Protein AF-A0A4Q4XQ29-F1 (afdb_monomer)

Secondary structure (DSSP, 8-state):
-------PPPSPP----------------------------B-TTSPBP----PPP--THHHHHHHHHHHHHHHHHHHHTT--BTTB----EE-SSSTT-EEEPPTT--GGG--GGG-EEE-TT--EEE-SS---HHHHS-S------------SS---HHHHHHHHHHHTTT-SEEEETTTEEEE--SSHHHHHHHHHHHHHHHHHHHHHHHHHHTTPPP-PPPHHHHHHHHHHHSSHHHHHHHHHHHHHHHHHHHTTTT--

Sequence (263 aa):
MALSATQPPPGTAVFSKVNNGNGAVEAQKKQENPPQVQVMGRAKDGRNLKIRTYPQFASLEEREYRKQHLAAAFRVFADRGYDEGVAGHISVRDRILTDHFWLNPLSMHFSLIKVSGLILVDEDGLAVEGDEPINTAATRLRFYGCHAVYDSFSVVVVDRAEGERIAAALGPANEALILQNHGLLTAGRSVDEAAFWLISLERTRQTQLLADAAAAAGYEEKYISDEEAAYGVQEVGVPGKGWLAFQPYYDEQMAKTRGAFLC

Solvent-accessible surface area (backbone atoms only — not comparable to full-atom values): 16340 Å² total; per-residue (Å²): 137,88,81,86,89,79,79,83,80,79,60,79,68,68,92,75,92,82,83,92,76,92,76,94,75,83,89,79,82,74,84,71,73,75,86,75,89,64,84,74,51,55,45,98,86,71,46,74,50,88,72,86,69,87,82,87,66,67,68,70,58,44,39,54,50,52,40,42,48,45,19,42,48,34,36,53,35,38,77,69,65,72,65,51,86,69,53,85,78,62,74,45,72,36,66,84,53,70,68,22,34,37,31,61,40,48,74,59,53,42,72,70,43,20,39,76,59,40,28,33,21,43,78,86,43,47,72,78,38,66,92,66,62,58,49,65,61,60,38,63,46,62,85,88,89,91,89,91,89,86,94,85,88,70,99,66,75,81,51,64,70,57,26,50,54,51,38,60,70,35,47,98,82,48,51,58,45,79,43,86,100,75,48,79,48,52,50,57,99,44,60,43,19,15,50,33,50,43,57,52,48,52,52,48,50,56,49,46,55,54,46,54,54,41,39,76,73,70,47,87,85,47,69,59,51,73,68,60,49,56,52,46,40,71,77,58,64,40,69,72,43,25,35,50,68,25,47,64,55,48,53,48,49,36,65,76,53,71,44,64,33,66,84

Foldseek 3Di:
DDDDDDDDDFDFFDDDDDDDDDDDDDDDPPVPPPPDPDPPQADPVGDGNDADWDDDDDQVVVQLVQLLVLLLLLLLCLVVVVDDFQDDKAWDQGRPQRQKIWIAATRDRSNQAASQRIFIAGLQQDTPDHDGHHDLLVNQDADDDDDDDDDDDDPDPNDNVVNVVRCVVCDPPHQKDQDVPPGIFGHAPGSQLRSLCRVVVVVSVVSVVVVVVVVVVVDDTDGDDPVNVVVVCVRQVDRRNSNSVSVVSSVVCCVVVVSSRHD

Radius of gyration: 22.1 Å; Cα contacts (8 Å, |Δi|>4): 309; chains: 1; bounding box: 51×63×59 Å

Mean predicted aligned error: 12.11 Å

Nearest PDB structures (foldseek):
  4xxf-assembly1_A  TM=8.183E-01  e=9.479E-16  Glaciozyma antarctica
  3ocr-assembly1_A  TM=7.533E-01  e=1.036E-08  Pseudomonas savastanoi pv. phaseolicola 1448A
  3ocr-assembly2_B  TM=7.728E-01  e=1.690E-07  Pseudomonas savastanoi pv. phaseolicola 1448A
  8il8-assembly1_C  TM=7.624E-01  e=1.909E-07  Alcaligenes faecalis subsp. faecalis NBRC 13111
  8iqa-assembly1_A  TM=7.553E-01  e=1.179E-06  Alcaligenes faecalis subsp. faecalis NBRC 13111

pLDDT: mean 73.44, std 23.11, range [21.97, 97.69]

Structure (mmCIF, N/CA/C/O backbone):
data_AF-A0A4Q4XQ29-F1
#
_entry.id   AF-A0A4Q4XQ29-F1
#
loop_
_atom_site.group_PDB
_atom_site.id
_atom_site.type_symbol
_atom_site.label_atom_id
_atom_site.label_alt_id
_atom_site.label_comp_id
_atom_site.label_asym_id
_atom_site.label_entity_id
_atom_site.label_seq_id
_atom_site.pdbx_PDB_ins_code
_atom_site.Cartn_x
_atom_site.Cartn_y
_atom_site.Cartn_z
_atom_site.occupancy
_atom_site.B_iso_or_equiv
_atom_site.auth_seq_id
_atom_site.auth_comp_id
_atom_site.auth_asym_id
_atom_site.auth_atom_id
_atom_site.pdbx_PDB_model_num
ATOM 1 N N . MET A 1 1 ? 12.633 -24.569 -14.151 1.00 24.77 1 MET A N 1
ATOM 2 C CA . MET A 1 1 ? 13.878 -24.385 -14.926 1.00 24.77 1 MET A CA 1
ATOM 3 C C . MET A 1 1 ? 14.825 -23.557 -14.068 1.00 24.77 1 MET A C 1
ATOM 5 O O . MET A 1 1 ? 14.391 -22.549 -13.532 1.00 24.77 1 MET A O 1
ATOM 9 N N . ALA A 1 2 ? 16.032 -24.076 -13.849 1.00 21.97 2 ALA A N 1
ATOM 10 C CA . ALA A 1 2 ? 17.170 -23.503 -13.107 1.00 21.97 2 ALA A CA 1
ATOM 11 C C . ALA A 1 2 ? 17.703 -22.202 -13.779 1.00 21.97 2 ALA A C 1
ATOM 13 O O . ALA A 1 2 ? 17.349 -21.991 -14.932 1.00 21.97 2 ALA A O 1
ATOM 14 N N . LEU A 1 3 ? 18.553 -21.305 -13.247 1.00 23.28 3 LEU A N 1
ATOM 15 C CA . LEU A 1 3 ? 19.439 -21.177 -12.069 1.00 23.28 3 LEU A CA 1
ATOM 16 C C . LEU A 1 3 ? 20.012 -19.722 -12.061 1.00 23.28 3 LEU A C 1
ATOM 18 O O . LEU A 1 3 ? 20.052 -19.092 -13.109 1.00 23.28 3 LEU A O 1
ATOM 22 N N . SER A 1 4 ? 20.567 -19.307 -10.912 1.00 24.36 4 SER A N 1
ATOM 23 C CA . SER A 1 4 ? 21.754 -18.443 -10.668 1.00 24.36 4 SER A CA 1
ATOM 24 C C . SER A 1 4 ? 21.879 -16.965 -11.127 1.00 24.36 4 SER A C 1
ATOM 26 O O . SER A 1 4 ? 21.701 -16.615 -12.284 1.00 24.36 4 SER A O 1
ATOM 28 N N . ALA A 1 5 ? 22.331 -16.165 -10.145 1.00 33.75 5 ALA A N 1
ATOM 29 C CA . ALA A 1 5 ? 22.857 -14.791 -10.063 1.00 33.75 5 ALA A CA 1
ATOM 30 C C . ALA A 1 5 ? 23.033 -13.906 -11.318 1.00 33.75 5 ALA A C 1
ATOM 32 O O . ALA A 1 5 ? 23.865 -14.195 -12.174 1.00 33.75 5 ALA A O 1
ATOM 33 N N . THR A 1 6 ? 22.452 -12.698 -11.252 1.00 24.48 6 THR A N 1
ATOM 34 C CA . THR A 1 6 ? 22.992 -11.454 -11.839 1.00 24.48 6 THR A CA 1
ATOM 35 C C . THR A 1 6 ? 22.611 -10.240 -10.972 1.00 24.48 6 THR A C 1
ATOM 37 O O . THR A 1 6 ? 21.620 -10.285 -10.248 1.00 24.48 6 THR A O 1
ATOM 40 N N . GLN A 1 7 ? 23.448 -9.197 -11.014 1.00 22.95 7 GLN A N 1
ATOM 41 C CA . GLN A 1 7 ? 23.395 -7.930 -10.260 1.00 22.95 7 GLN A CA 1
ATOM 42 C C . GLN A 1 7 ? 22.005 -7.254 -10.184 1.00 22.95 7 GLN A C 1
ATOM 44 O O . GLN A 1 7 ? 21.180 -7.471 -11.072 1.00 22.95 7 GLN A O 1
ATOM 49 N N . PRO A 1 8 ? 21.748 -6.402 -9.164 1.00 25.41 8 PRO A N 1
ATOM 50 C CA . PRO A 1 8 ? 20.521 -5.604 -9.112 1.00 25.41 8 PRO A CA 1
ATOM 51 C C . PRO A 1 8 ? 20.421 -4.697 -10.354 1.00 25.41 8 PRO A C 1
ATOM 53 O O . PRO A 1 8 ? 21.446 -4.153 -10.774 1.00 25.41 8 PRO A O 1
ATOM 56 N N . PRO A 1 9 ? 19.229 -4.520 -10.954 1.00 30.33 9 PRO A N 1
ATOM 57 C CA . PRO A 1 9 ? 19.076 -3.632 -12.100 1.00 30.33 9 PRO A CA 1
ATOM 58 C C . PRO A 1 9 ? 19.332 -2.172 -11.678 1.00 30.33 9 PRO A C 1
ATOM 60 O O . PRO A 1 9 ? 18.957 -1.799 -10.558 1.00 30.33 9 PRO A O 1
ATOM 63 N N . PRO A 1 10 ? 19.954 -1.335 -12.532 1.00 32.41 10 PRO A N 1
ATOM 64 C CA . PRO A 1 10 ? 20.111 0.085 -12.250 1.00 32.41 10 PRO A CA 1
ATOM 65 C C . PRO A 1 10 ? 18.757 0.810 -12.322 1.00 32.41 10 PRO A C 1
ATOM 67 O O . PRO A 1 10 ? 17.792 0.303 -12.892 1.00 32.41 10 PRO A O 1
ATOM 70 N N . GLY A 1 11 ? 18.688 1.980 -11.682 1.00 38.62 11 GLY A N 1
ATOM 71 C CA . GLY A 1 11 ? 17.460 2.727 -11.399 1.00 38.62 11 GLY A CA 1
ATOM 72 C C . GLY A 1 11 ? 16.569 3.079 -12.600 1.00 38.62 11 GLY A C 1
ATOM 73 O O . GLY A 1 11 ? 16.965 3.025 -13.760 1.00 38.62 11 GLY A O 1
ATOM 74 N N . THR A 1 12 ? 15.340 3.475 -12.265 1.00 35.56 12 THR A N 1
ATOM 75 C CA . THR A 1 12 ? 14.200 3.739 -13.155 1.00 35.56 12 THR A CA 1
ATOM 76 C C . THR A 1 12 ? 14.545 4.596 -14.383 1.00 35.56 12 THR A C 1
ATOM 78 O O . THR A 1 12 ? 14.961 5.746 -14.245 1.00 35.56 12 THR A O 1
ATOM 81 N N . ALA A 1 13 ? 14.308 4.063 -15.585 1.00 32.97 13 ALA A N 1
ATOM 82 C CA . ALA A 1 13 ? 14.531 4.756 -16.855 1.00 32.97 13 ALA A CA 1
ATOM 83 C C . ALA A 1 13 ? 13.374 5.707 -17.240 1.00 32.97 13 ALA A C 1
ATOM 85 O O . ALA A 1 13 ? 12.201 5.425 -16.987 1.00 32.97 13 ALA A O 1
ATOM 86 N N . VAL A 1 14 ? 13.694 6.821 -17.917 1.00 34.28 14 VAL A N 1
ATOM 87 C CA . VAL A 1 14 ? 12.721 7.734 -18.556 1.00 34.28 14 VAL A CA 1
ATOM 88 C C . VAL A 1 14 ? 13.134 7.987 -20.011 1.00 34.28 14 VAL A C 1
ATOM 90 O O . VAL A 1 14 ? 14.248 8.435 -20.284 1.00 34.28 14 VAL A O 1
ATOM 93 N N . PHE A 1 15 ? 12.231 7.735 -20.967 1.00 30.48 15 PHE A N 1
ATOM 94 C CA . PHE A 1 15 ? 12.514 7.886 -22.400 1.00 30.48 15 PHE A CA 1
ATOM 95 C C . PHE A 1 15 ? 12.376 9.328 -22.893 1.00 30.48 15 PHE A C 1
ATOM 97 O O . PHE A 1 15 ? 11.381 10.005 -22.641 1.00 30.48 15 PHE A O 1
ATOM 104 N N . SER A 1 16 ? 13.332 9.763 -23.713 1.00 29.36 16 SER A N 1
ATOM 105 C CA . SER A 1 16 ? 13.198 10.946 -24.569 1.00 29.36 16 SER A CA 1
ATOM 106 C C . SER A 1 16 ? 13.596 10.600 -26.003 1.00 29.36 16 SER A C 1
ATOM 108 O O . SER A 1 16 ? 14.645 10.000 -26.237 1.00 29.36 16 SER A O 1
ATOM 110 N N . LYS A 1 17 ? 12.766 10.995 -26.978 1.00 27.78 17 LYS A N 1
ATOM 111 C CA . LYS A 1 17 ? 13.117 10.938 -28.406 1.00 27.78 17 LYS A CA 1
ATOM 112 C C . LYS A 1 17 ? 14.185 11.991 -28.700 1.00 27.78 17 LYS A C 1
ATOM 114 O O . LYS A 1 17 ? 13.941 13.172 -28.471 1.00 27.78 17 LYS A O 1
ATOM 119 N N . VAL A 1 18 ? 15.320 11.586 -29.268 1.00 34.28 18 VAL A N 1
ATOM 120 C CA . VAL A 1 18 ? 16.280 12.516 -29.880 1.00 34.28 18 VAL A CA 1
ATOM 121 C C . VAL A 1 18 ? 16.203 12.357 -31.395 1.00 34.28 18 VAL A C 1
ATOM 123 O O . VAL A 1 18 ? 16.281 11.248 -31.916 1.00 34.28 18 VAL A O 1
ATOM 126 N N . ASN A 1 19 ? 15.995 13.475 -32.089 1.00 32.59 19 ASN A N 1
ATOM 127 C CA . ASN A 1 19 ? 15.994 13.563 -33.546 1.00 32.59 19 ASN A CA 1
ATOM 128 C C . ASN A 1 19 ? 17.424 13.879 -34.018 1.00 32.59 19 ASN A C 1
ATOM 130 O O . ASN A 1 19 ? 18.047 14.800 -33.491 1.00 32.59 19 ASN A O 1
ATOM 134 N N . ASN A 1 20 ? 17.935 13.138 -35.005 1.00 35.06 20 ASN A N 1
ATOM 135 C CA . ASN A 1 20 ? 19.278 13.334 -35.557 1.00 35.06 20 ASN A CA 1
ATOM 136 C C . ASN A 1 20 ? 19.354 14.587 -36.446 1.00 35.06 20 ASN A C 1
ATOM 138 O O . ASN A 1 20 ? 18.647 14.686 -37.448 1.00 35.06 20 ASN A O 1
ATOM 142 N N . GLY A 1 21 ? 20.278 15.494 -36.124 1.00 30.55 21 GLY A N 1
ATOM 143 C CA . GLY A 1 21 ? 20.690 16.610 -36.975 1.00 30.55 21 GLY A CA 1
ATOM 144 C C . GLY A 1 21 ? 22.088 17.096 -36.591 1.00 30.55 21 GLY A C 1
ATOM 145 O O . GLY A 1 21 ? 22.287 17.602 -35.492 1.00 30.55 21 GLY A O 1
ATOM 146 N N . ASN A 1 22 ? 23.055 16.903 -37.491 1.00 36.12 22 ASN A N 1
ATOM 147 C CA . ASN A 1 22 ? 24.461 17.285 -37.336 1.00 36.12 22 ASN A CA 1
ATOM 148 C C . ASN A 1 22 ? 24.653 18.803 -37.189 1.00 36.12 22 ASN A C 1
ATOM 150 O O . ASN A 1 22 ? 24.158 19.575 -38.008 1.00 36.12 22 ASN A O 1
ATOM 154 N N . GLY A 1 23 ? 25.490 19.206 -36.232 1.00 28.81 23 GLY A N 1
ATOM 155 C CA . GLY A 1 23 ? 26.047 20.554 -36.135 1.00 28.81 23 GLY A CA 1
ATOM 156 C C . GLY A 1 23 ? 26.947 20.686 -34.910 1.00 28.81 23 GLY A C 1
ATOM 157 O O . GLY A 1 23 ? 26.458 20.786 -33.791 1.00 28.81 23 GLY A O 1
ATOM 158 N N . ALA A 1 24 ? 28.263 20.653 -35.116 1.00 32.56 24 ALA A N 1
ATOM 159 C CA . ALA A 1 24 ? 29.248 20.900 -34.071 1.00 32.56 24 ALA A CA 1
ATOM 160 C C . ALA A 1 24 ? 29.273 22.391 -33.701 1.00 32.56 24 ALA A C 1
ATOM 162 O O . ALA A 1 24 ? 29.564 23.219 -34.560 1.00 32.56 24 ALA A O 1
ATOM 163 N N . VAL A 1 25 ? 29.022 22.713 -32.428 1.00 31.12 25 VAL A N 1
ATOM 164 C CA . VAL A 1 25 ? 29.527 23.922 -31.757 1.00 31.12 25 VAL A CA 1
ATOM 165 C C . VAL A 1 25 ? 29.861 23.553 -30.310 1.00 31.12 25 VAL A C 1
ATOM 167 O O . VAL A 1 25 ? 29.093 22.873 -29.630 1.00 31.12 25 VAL A O 1
ATOM 170 N N . GLU A 1 26 ? 31.055 23.962 -29.895 1.00 28.02 26 GLU A N 1
ATOM 171 C CA . GLU A 1 26 ? 31.710 23.666 -28.626 1.00 28.02 26 GLU A CA 1
ATOM 172 C C . GLU A 1 26 ? 30.977 24.191 -27.381 1.00 28.02 26 GLU A C 1
ATOM 174 O O . GLU A 1 26 ? 30.127 25.079 -27.412 1.00 28.02 26 GLU A O 1
ATOM 179 N N . ALA A 1 27 ? 31.363 23.578 -26.265 1.00 35.06 27 ALA A N 1
ATOM 180 C CA . ALA A 1 27 ? 30.800 23.650 -24.933 1.00 35.06 27 ALA A CA 1
ATOM 181 C C . ALA A 1 27 ? 30.666 25.057 -24.328 1.00 35.06 27 ALA A C 1
ATOM 183 O O . ALA A 1 27 ? 31.656 25.731 -24.064 1.00 35.06 27 ALA A O 1
ATOM 184 N N . GLN A 1 28 ? 29.444 25.368 -23.887 1.00 29.28 28 GLN A N 1
ATOM 185 C CA . GLN A 1 28 ? 29.186 25.935 -22.560 1.00 29.28 28 GLN A CA 1
ATOM 186 C C . GLN A 1 28 ? 27.902 25.304 -21.998 1.00 29.28 28 GLN A C 1
ATOM 188 O O . GLN A 1 28 ? 26.802 25.820 -22.187 1.00 29.28 28 GLN A O 1
ATOM 193 N N . LYS A 1 29 ? 28.014 24.161 -21.306 1.00 29.22 29 LYS A N 1
ATOM 194 C CA . LYS A 1 29 ? 26.901 23.648 -20.493 1.00 29.22 29 LYS A CA 1
ATOM 195 C C . LYS A 1 29 ? 26.844 24.460 -19.206 1.00 29.22 29 LYS A C 1
ATOM 197 O O . LYS A 1 29 ? 27.489 24.135 -18.215 1.00 29.22 29 LYS A O 1
ATOM 202 N N . LYS A 1 30 ? 26.061 25.534 -19.239 1.00 31.73 30 LYS A N 1
ATOM 203 C CA . LYS A 1 30 ? 25.471 26.106 -18.033 1.00 31.73 30 LYS A CA 1
ATOM 204 C C . LYS A 1 30 ? 24.686 24.967 -17.380 1.00 31.73 30 LYS A C 1
ATOM 206 O O . LYS A 1 30 ? 23.760 24.437 -17.990 1.00 31.73 30 LYS A O 1
ATOM 211 N N . GLN A 1 31 ? 25.129 24.520 -16.212 1.00 34.19 31 GLN A N 1
ATOM 212 C CA . GLN A 1 31 ? 24.439 23.501 -15.430 1.00 34.19 31 GLN A CA 1
ATOM 213 C C . GLN A 1 31 ? 23.175 24.161 -14.871 1.00 34.19 31 GLN A C 1
ATOM 215 O O . GLN A 1 31 ? 23.150 24.698 -13.768 1.00 34.19 31 GLN A O 1
ATOM 220 N N . GLU A 1 32 ? 22.155 24.269 -15.718 1.00 36.81 32 GLU A N 1
ATOM 221 C CA . GLU A 1 32 ? 20.827 24.673 -15.295 1.00 36.81 32 GLU A CA 1
ATOM 222 C C . GLU A 1 32 ? 20.281 23.507 -14.484 1.00 36.81 32 GLU A C 1
ATOM 224 O O . GLU A 1 32 ? 19.903 22.475 -15.037 1.00 36.81 32 GLU A O 1
ATOM 229 N N . ASN A 1 33 ? 20.331 23.652 -13.156 1.00 38.00 33 ASN A N 1
ATOM 230 C CA . ASN A 1 33 ? 19.646 22.747 -12.246 1.00 38.00 33 ASN A CA 1
ATOM 231 C C . ASN A 1 33 ? 18.222 22.533 -12.777 1.00 38.00 33 ASN A C 1
ATOM 233 O O . ASN A 1 33 ? 17.553 23.528 -13.090 1.00 38.00 33 ASN A O 1
ATOM 237 N N . PRO A 1 34 ? 17.756 21.277 -12.902 1.00 36.72 34 PRO A N 1
ATOM 238 C CA . PRO A 1 34 ? 16.420 21.011 -13.403 1.00 36.72 34 PRO A CA 1
ATOM 239 C C . PRO A 1 34 ? 15.397 21.802 -12.574 1.00 36.72 34 PRO A C 1
ATOM 241 O O . PRO A 1 34 ? 15.589 21.967 -11.363 1.00 36.72 34 PRO A O 1
ATOM 244 N N . PRO A 1 35 ? 14.337 22.340 -13.208 1.00 39.84 35 PRO A N 1
ATOM 245 C CA . PRO A 1 35 ? 13.339 23.144 -12.522 1.00 39.84 35 PRO A CA 1
ATOM 246 C C . PRO A 1 35 ? 12.783 22.352 -11.339 1.00 39.84 35 PRO A C 1
ATOM 248 O O . PRO A 1 35 ? 12.145 21.313 -11.494 1.00 39.84 35 PRO A O 1
ATOM 251 N N . GLN A 1 36 ? 13.090 22.851 -10.146 1.00 43.53 36 GLN A N 1
ATOM 252 C CA . GLN A 1 36 ? 12.700 22.265 -8.878 1.00 43.53 36 GLN A CA 1
ATOM 253 C C . GLN A 1 36 ? 11.174 22.150 -8.819 1.00 43.53 36 GLN A C 1
ATOM 255 O O . GLN A 1 36 ? 10.477 23.165 -8.803 1.00 43.53 36 GLN A O 1
ATOM 260 N N . VAL A 1 37 ? 10.635 20.936 -8.697 1.00 40.66 37 VAL A N 1
ATOM 261 C CA . VAL A 1 37 ? 9.260 20.756 -8.207 1.00 40.66 37 VAL A CA 1
ATOM 262 C C . VAL A 1 37 ? 9.298 20.885 -6.684 1.00 40.66 37 VAL A C 1
ATOM 264 O O . VAL A 1 37 ? 9.099 19.933 -5.936 1.00 40.66 37 VAL A O 1
ATOM 267 N N . GLN A 1 38 ? 9.619 22.085 -6.205 1.00 55.41 38 GLN A N 1
ATOM 268 C CA . GLN A 1 38 ? 9.489 22.428 -4.797 1.00 55.41 38 GLN A CA 1
ATOM 269 C C . GLN A 1 38 ? 8.034 22.792 -4.534 1.00 55.41 38 GLN A C 1
ATOM 271 O O . GLN A 1 38 ? 7.478 23.699 -5.156 1.00 55.41 38 GLN A O 1
ATOM 276 N N . VAL A 1 39 ? 7.406 22.107 -3.578 1.00 57.31 39 VAL A N 1
ATOM 277 C CA . VAL A 1 39 ? 6.144 22.578 -3.004 1.00 57.31 39 VAL A CA 1
ATOM 278 C C . VAL A 1 39 ? 6.439 23.929 -2.354 1.00 57.31 39 VAL A C 1
ATOM 280 O O . VAL A 1 39 ? 7.003 23.990 -1.262 1.00 57.31 39 VAL A O 1
ATOM 283 N N . MET A 1 40 ? 6.112 25.023 -3.045 1.00 57.09 40 MET A N 1
ATOM 284 C CA . MET A 1 40 ? 6.313 26.370 -2.521 1.00 57.09 40 MET A CA 1
ATOM 285 C C . MET A 1 40 ? 5.387 26.562 -1.321 1.00 57.09 40 MET A C 1
ATOM 287 O O . MET A 1 40 ? 4.197 26.818 -1.466 1.00 57.09 40 MET A O 1
ATOM 291 N N . GLY A 1 41 ? 5.938 26.446 -0.115 1.00 60.72 41 GLY A N 1
ATOM 292 C CA . GLY A 1 41 ? 5.218 26.662 1.142 1.00 60.72 41 GLY A CA 1
ATOM 293 C C . GLY A 1 41 ? 4.977 28.137 1.475 1.00 60.72 41 GLY A C 1
ATOM 294 O O . GLY A 1 41 ? 4.625 28.445 2.609 1.00 60.72 41 GLY A O 1
ATOM 295 N N . ARG A 1 42 ? 5.200 29.065 0.536 1.00 67.69 42 ARG A N 1
ATOM 296 C CA . ARG A 1 42 ? 5.049 30.511 0.740 1.00 67.69 42 ARG A CA 1
ATOM 297 C C . ARG A 1 42 ? 4.281 31.147 -0.409 1.00 67.69 42 ARG A C 1
ATOM 299 O O . ARG A 1 42 ? 4.609 30.945 -1.575 1.00 67.69 42 ARG A O 1
ATOM 306 N N . ALA A 1 43 ? 3.279 31.941 -0.064 1.00 74.19 43 ALA A N 1
ATOM 307 C CA . ALA A 1 43 ? 2.571 32.794 -0.997 1.00 74.19 43 ALA A CA 1
ATOM 308 C C . ALA A 1 43 ? 3.414 34.032 -1.340 1.00 74.19 43 ALA A C 1
ATOM 310 O O . ALA A 1 43 ? 4.293 34.443 -0.580 1.00 74.19 43 ALA A O 1
ATOM 311 N N . LYS A 1 44 ? 3.116 34.662 -2.484 1.00 77.94 44 LYS A N 1
ATOM 312 C CA . LYS A 1 44 ? 3.785 35.900 -2.930 1.00 77.94 44 LYS A CA 1
ATOM 313 C C . LYS A 1 44 ? 3.657 37.057 -1.931 1.00 77.94 44 LYS A C 1
ATOM 315 O O . LYS A 1 44 ? 4.485 37.956 -1.942 1.00 77.94 44 LYS A O 1
ATOM 320 N N . ASP A 1 45 ? 2.640 37.020 -1.076 1.00 83.88 45 ASP A N 1
ATOM 321 C CA . ASP A 1 45 ? 2.398 37.992 -0.006 1.00 83.88 45 ASP A CA 1
ATOM 322 C C . ASP A 1 45 ? 3.128 37.657 1.312 1.00 83.88 45 ASP A C 1
ATOM 324 O O . ASP A 1 45 ? 2.887 38.294 2.334 1.00 83.88 45 ASP A O 1
ATOM 328 N N . GLY A 1 46 ? 4.015 36.656 1.309 1.00 78.31 46 GLY A N 1
ATOM 329 C CA . GLY A 1 46 ? 4.810 36.255 2.469 1.00 78.31 46 GLY A CA 1
ATOM 330 C C . GLY A 1 46 ? 4.090 35.329 3.453 1.00 78.31 46 GLY A C 1
ATOM 331 O O . GLY A 1 46 ? 4.716 34.876 4.411 1.00 78.31 46 GLY A O 1
ATOM 332 N N . ARG A 1 47 ? 2.810 34.993 3.234 1.00 83.50 47 ARG A N 1
ATOM 333 C CA . ARG A 1 47 ? 2.106 34.015 4.076 1.00 83.50 47 ARG A CA 1
ATOM 334 C C . ARG A 1 47 ? 2.659 32.611 3.858 1.00 83.50 47 ARG A C 1
ATOM 336 O O . ARG A 1 47 ? 2.883 32.191 2.723 1.00 83.50 47 ARG A O 1
ATOM 343 N N . ASN A 1 48 ? 2.804 31.850 4.940 1.00 77.88 48 ASN A N 1
ATOM 344 C CA . ASN A 1 48 ? 3.086 30.422 4.837 1.00 77.88 48 ASN A CA 1
ATOM 345 C C . ASN A 1 48 ? 1.824 29.686 4.366 1.00 77.88 48 ASN A C 1
ATOM 347 O O . ASN A 1 48 ? 0.745 29.843 4.941 1.00 77.88 48 ASN A O 1
ATOM 351 N N . LEU A 1 49 ? 1.962 28.883 3.317 1.00 80.31 49 LEU A N 1
ATOM 352 C CA . LEU A 1 49 ? 0.906 28.018 2.813 1.00 80.31 49 LEU A CA 1
ATOM 353 C C . LEU A 1 49 ? 0.848 26.744 3.656 1.00 80.31 49 LEU A C 1
ATOM 355 O O . LEU A 1 49 ? 1.870 26.132 3.968 1.00 80.31 49 LEU A O 1
ATOM 359 N N . LYS A 1 50 ? -0.368 26.346 4.035 1.00 83.75 50 LYS A N 1
ATOM 360 C CA . LYS A 1 50 ? -0.600 25.144 4.836 1.00 83.75 50 LYS A CA 1
ATOM 361 C C . LYS A 1 50 ? -0.416 23.903 3.964 1.00 83.75 50 LYS A C 1
ATOM 363 O O . LYS A 1 50 ? -1.240 23.629 3.096 1.00 83.75 50 LYS A O 1
ATOM 368 N N . ILE A 1 51 ? 0.640 23.144 4.233 1.00 85.00 51 ILE A N 1
ATOM 369 C CA . ILE A 1 51 ? 0.852 21.810 3.663 1.00 85.00 51 ILE A CA 1
ATOM 370 C C . ILE A 1 51 ? 0.209 20.794 4.613 1.00 85.00 51 ILE A C 1
ATOM 372 O O . ILE A 1 51 ? 0.317 20.935 5.833 1.00 85.00 51 ILE A O 1
ATOM 376 N N . ARG A 1 52 ? -0.504 19.799 4.072 1.00 90.00 52 ARG A N 1
ATOM 377 C CA . ARG A 1 52 ? -1.066 18.718 4.893 1.00 90.00 52 ARG A CA 1
ATOM 378 C C . ARG A 1 52 ? 0.080 17.914 5.517 1.00 90.00 52 ARG A C 1
ATOM 380 O O . ARG A 1 52 ? 1.077 17.638 4.857 1.00 90.00 52 ARG A O 1
ATOM 387 N N . THR A 1 53 ? -0.085 17.512 6.768 1.00 89.81 53 THR A N 1
ATOM 388 C CA . THR A 1 53 ? 0.852 16.647 7.492 1.00 89.81 53 THR A CA 1
ATOM 389 C C . THR A 1 53 ? 0.070 15.589 8.250 1.00 89.81 53 THR A C 1
ATOM 391 O O . THR A 1 53 ? -1.098 15.824 8.569 1.00 89.81 53 THR A O 1
ATOM 394 N N . TYR A 1 54 ? 0.726 14.473 8.576 1.00 89.38 54 TYR A N 1
ATOM 395 C CA . TYR A 1 54 ? 0.137 13.446 9.433 1.00 89.38 54 TYR A CA 1
ATOM 396 C C . TYR A 1 54 ? -0.429 14.101 10.712 1.00 89.38 54 TYR A C 1
ATOM 398 O O . TYR A 1 54 ? 0.307 14.863 11.359 1.00 89.38 54 TYR A O 1
ATOM 406 N N . PRO A 1 55 ? -1.715 13.896 11.055 1.00 90.44 55 PRO A N 1
ATOM 407 C CA . PRO A 1 55 ? -2.317 14.571 12.200 1.00 90.44 55 PRO A CA 1
ATOM 408 C C . PRO A 1 55 ? -1.733 14.076 13.530 1.00 90.44 55 PRO A C 1
ATOM 410 O O . PRO A 1 55 ? -1.230 12.961 13.636 1.00 90.44 55 PRO A O 1
ATOM 413 N N . GLN A 1 56 ? -1.798 14.917 14.559 1.00 88.38 56 GLN A N 1
ATOM 414 C CA . GLN A 1 56 ? -1.442 14.541 15.928 1.00 88.38 56 GLN A CA 1
ATOM 415 C C . GLN A 1 56 ? -2.725 14.205 16.686 1.00 88.38 56 GLN A C 1
ATOM 417 O O . GLN A 1 56 ? -3.692 14.959 16.591 1.00 88.38 56 GLN A O 1
ATOM 422 N N . PHE A 1 57 ? -2.730 13.104 17.434 1.00 85.31 57 PHE A N 1
ATOM 423 C CA . PHE A 1 57 ? -3.936 12.558 18.058 1.00 85.31 57 PHE A CA 1
ATOM 424 C C . PHE A 1 57 ? -3.776 12.382 19.569 1.00 85.31 57 PHE A C 1
ATOM 426 O O . PHE A 1 57 ? -2.693 12.044 20.054 1.00 85.31 57 PHE A O 1
ATOM 433 N N . ALA A 1 58 ? -4.883 12.505 20.305 1.00 71.31 58 ALA A N 1
ATOM 434 C CA . ALA A 1 58 ? -5.026 11.879 21.617 1.00 71.31 58 ALA A CA 1
ATOM 435 C C . ALA A 1 58 ? -5.480 10.414 21.401 1.00 71.31 58 ALA A C 1
ATOM 437 O O . ALA A 1 58 ? -6.480 10.172 20.737 1.00 71.31 58 ALA A O 1
ATOM 438 N N . SER A 1 59 ? -4.708 9.440 21.899 1.00 68.75 59 SER A N 1
ATOM 439 C CA . SER A 1 59 ? -4.682 7.996 21.540 1.00 68.75 59 SER A CA 1
ATOM 440 C C . SER A 1 59 ? -5.891 7.339 20.831 1.00 68.75 59 SER A C 1
ATOM 442 O O . SER A 1 59 ? -5.680 6.663 19.825 1.00 68.75 59 SER A O 1
ATOM 444 N N . LEU A 1 60 ? -7.129 7.476 21.330 1.00 80.12 60 LEU A N 1
ATOM 445 C CA . LEU A 1 60 ? -8.324 6.830 20.752 1.00 80.12 60 LEU A CA 1
ATOM 446 C C . LEU A 1 60 ? -8.651 7.322 19.337 1.00 80.12 60 LEU A C 1
ATOM 448 O O . LEU A 1 60 ? -9.029 6.525 18.481 1.00 80.12 60 LEU A O 1
ATOM 452 N N . GLU A 1 61 ? -8.471 8.615 19.079 1.00 87.06 61 GLU A N 1
ATOM 453 C CA . GLU A 1 61 ? -8.755 9.218 17.772 1.00 87.06 61 GLU A CA 1
ATOM 454 C C . GLU A 1 61 ? -7.835 8.647 16.686 1.00 87.06 61 GLU A C 1
ATOM 456 O O . GLU A 1 61 ? -8.241 8.476 15.538 1.00 87.06 61 GLU A O 1
ATOM 461 N N . GLU A 1 62 ? -6.609 8.273 17.061 1.00 90.69 62 GLU A N 1
ATOM 462 C CA . GLU A 1 62 ? -5.645 7.675 16.141 1.00 90.69 62 GLU A CA 1
ATOM 463 C C . GLU A 1 62 ? -6.060 6.265 15.704 1.00 90.69 62 GLU A C 1
ATOM 465 O O . GLU A 1 62 ? -5.817 5.887 14.558 1.00 90.69 62 GLU A O 1
ATOM 470 N N . ARG A 1 63 ? -6.688 5.476 16.593 1.00 92.62 63 ARG A N 1
ATOM 471 C CA . ARG A 1 63 ? -7.212 4.146 16.235 1.00 92.62 63 ARG A CA 1
ATOM 472 C C . ARG A 1 63 ? -8.250 4.283 15.125 1.00 92.62 63 ARG A C 1
ATOM 474 O O . ARG A 1 63 ? -8.138 3.609 14.105 1.00 92.62 63 ARG A O 1
ATOM 481 N N . GLU A 1 64 ? -9.222 5.172 15.312 1.00 93.94 64 GLU A N 1
ATOM 482 C CA . GLU A 1 64 ? -10.281 5.398 14.327 1.00 93.94 64 GLU A CA 1
ATOM 483 C C . GLU A 1 64 ? -9.713 5.931 13.006 1.00 93.94 64 GLU A C 1
ATOM 485 O O . GLU A 1 64 ? -10.012 5.394 11.941 1.00 93.94 64 GLU A O 1
ATOM 490 N N . TYR A 1 65 ? -8.800 6.903 13.071 1.00 95.06 65 TYR A N 1
ATOM 491 C CA . TYR A 1 65 ? -8.097 7.414 11.895 1.00 95.06 65 TYR A CA 1
ATOM 492 C C . TYR A 1 65 ? -7.405 6.300 11.094 1.00 95.06 65 TYR A C 1
ATOM 494 O O . TYR A 1 65 ? -7.582 6.197 9.880 1.00 95.06 65 TYR A O 1
ATOM 502 N N . ARG A 1 66 ? -6.659 5.415 11.769 1.00 94.88 66 ARG A N 1
ATOM 503 C CA . ARG A 1 66 ? -5.980 4.276 11.130 1.00 94.88 66 ARG A CA 1
ATOM 504 C C . ARG A 1 66 ? -6.965 3.320 10.463 1.00 94.88 66 ARG A C 1
ATOM 506 O O . ARG A 1 66 ? -6.694 2.878 9.350 1.00 94.88 66 ARG A O 1
ATOM 513 N N . LYS A 1 67 ? -8.103 3.021 11.101 1.00 95.75 67 LYS A N 1
ATOM 514 C CA . LYS A 1 67 ? -9.154 2.165 10.522 1.00 95.75 67 LYS A CA 1
ATOM 515 C C . LYS A 1 67 ? -9.776 2.795 9.274 1.00 95.75 67 LYS A C 1
ATOM 517 O O . LYS A 1 67 ? -9.922 2.117 8.259 1.00 95.75 67 LYS A O 1
ATOM 522 N N . GLN A 1 68 ? -10.096 4.087 9.319 1.00 97.06 68 GLN A N 1
ATOM 523 C CA . GLN A 1 68 ? -10.652 4.824 8.177 1.00 97.06 68 GLN A CA 1
ATOM 524 C C . GLN A 1 68 ? -9.689 4.835 6.989 1.00 97.06 68 GLN A C 1
ATOM 526 O O . GLN A 1 68 ? -10.084 4.547 5.859 1.00 97.06 68 GLN A O 1
ATOM 531 N N . HIS A 1 69 ? -8.410 5.103 7.250 1.00 97.31 69 HIS A N 1
ATOM 532 C CA . HIS A 1 69 ? -7.369 5.106 6.228 1.00 97.31 69 HIS A CA 1
ATOM 533 C C . HIS A 1 69 ? -7.053 3.697 5.703 1.00 97.31 69 HIS A C 1
ATOM 535 O O . HIS A 1 69 ? -6.797 3.539 4.509 1.00 97.31 69 HIS A O 1
ATOM 541 N N . LEU A 1 70 ? -7.168 2.660 6.540 1.00 97.06 70 LEU A N 1
ATOM 542 C CA . LEU A 1 70 ? -7.099 1.265 6.103 1.00 97.06 70 LEU A CA 1
ATOM 543 C C . LEU A 1 70 ? -8.242 0.912 5.147 1.00 97.06 70 LEU A C 1
ATOM 545 O O . LEU A 1 70 ? -7.993 0.402 4.055 1.00 97.06 70 LEU A O 1
ATOM 549 N N . ALA A 1 71 ? -9.485 1.230 5.511 1.00 97.50 71 ALA A N 1
ATOM 550 C CA . ALA A 1 71 ? -10.633 1.003 4.640 1.00 97.50 71 ALA A CA 1
ATOM 551 C C . ALA A 1 71 ? -10.489 1.771 3.312 1.00 97.50 71 ALA A C 1
ATOM 553 O O . ALA A 1 71 ? -10.734 1.206 2.245 1.00 97.50 71 ALA A O 1
ATOM 554 N N . ALA A 1 72 ? -10.013 3.019 3.354 1.00 97.69 72 ALA A N 1
ATOM 555 C CA . ALA A 1 72 ? -9.724 3.798 2.154 1.00 97.69 72 ALA A CA 1
ATOM 556 C C . ALA A 1 72 ? -8.648 3.148 1.270 1.00 97.69 72 ALA A C 1
ATOM 558 O O . ALA A 1 72 ? -8.821 3.103 0.054 1.00 97.69 72 ALA A O 1
ATOM 559 N N . ALA A 1 73 ? -7.569 2.609 1.849 1.00 97.44 73 ALA A N 1
ATOM 560 C CA . ALA A 1 73 ? -6.512 1.929 1.098 1.00 97.44 73 ALA A CA 1
ATOM 561 C C . ALA A 1 73 ? -7.043 0.741 0.290 1.00 97.44 73 ALA A C 1
ATOM 563 O O . ALA A 1 73 ? -6.728 0.630 -0.895 1.00 97.44 73 ALA A O 1
ATOM 564 N N . PHE A 1 74 ? -7.934 -0.069 0.868 1.00 96.56 74 PHE A N 1
ATOM 565 C CA . PHE A 1 74 ? -8.619 -1.125 0.119 1.00 96.56 74 PHE A CA 1
ATOM 566 C C . PHE A 1 74 ? -9.454 -0.569 -1.037 1.00 96.56 74 PHE 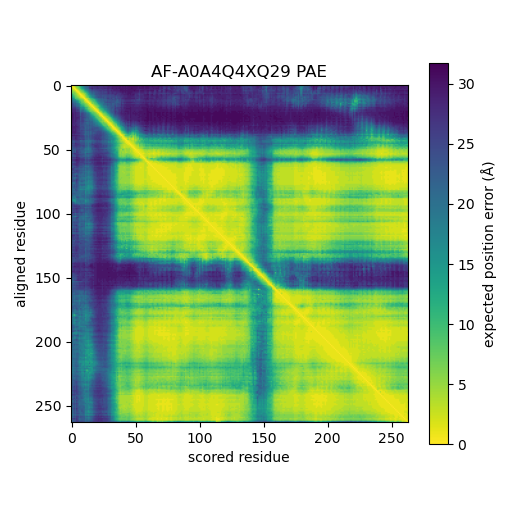A C 1
ATOM 568 O O . PHE A 1 74 ? -9.353 -1.066 -2.158 1.00 96.56 74 PHE A O 1
ATOM 575 N N . ARG A 1 75 ? -10.230 0.501 -0.815 1.00 96.69 75 ARG A N 1
ATOM 576 C CA . ARG A 1 75 ? -11.019 1.130 -1.891 1.00 96.69 75 ARG A CA 1
ATOM 577 C C . ARG A 1 75 ? -10.132 1.654 -3.022 1.00 96.69 75 ARG A C 1
ATOM 579 O O . ARG A 1 75 ? -10.462 1.456 -4.188 1.00 96.69 75 ARG A O 1
ATOM 586 N N . VAL A 1 76 ? -8.996 2.267 -2.688 1.00 97.44 76 VAL A N 1
ATOM 587 C CA . VAL A 1 76 ? -8.002 2.742 -3.664 1.00 97.44 76 VAL A CA 1
ATOM 588 C C . VAL A 1 76 ? -7.393 1.580 -4.450 1.00 97.44 76 VAL A C 1
ATOM 590 O O . VAL A 1 76 ? -7.208 1.706 -5.659 1.00 97.44 76 VAL A O 1
ATOM 593 N N . PHE A 1 77 ? -7.077 0.463 -3.794 1.00 96.12 77 PHE A N 1
ATOM 594 C CA . PHE A 1 77 ? -6.499 -0.711 -4.456 1.00 96.12 77 PHE A CA 1
ATOM 595 C C . PHE A 1 77 ? -7.507 -1.380 -5.393 1.00 96.12 77 PHE A C 1
ATOM 597 O O . PHE A 1 77 ? -7.140 -1.722 -6.514 1.00 96.12 77 PHE A O 1
ATOM 604 N N . ALA A 1 78 ? -8.777 -1.465 -4.991 1.00 95.31 78 ALA A N 1
ATOM 605 C CA . ALA A 1 78 ? -9.846 -1.981 -5.843 1.00 95.31 78 ALA A CA 1
ATOM 606 C C . ALA A 1 78 ? -10.076 -1.115 -7.092 1.00 95.31 78 ALA A C 1
ATOM 608 O O . ALA A 1 78 ? -10.191 -1.619 -8.202 1.00 95.31 78 ALA A O 1
ATOM 609 N N . ASP A 1 79 ? -10.100 0.213 -6.931 1.00 95.38 79 ASP A N 1
ATOM 610 C CA . ASP A 1 79 ? -10.254 1.165 -8.047 1.00 95.38 79 ASP A CA 1
ATOM 611 C C . ASP A 1 79 ? -9.080 1.099 -9.043 1.00 95.38 79 ASP A C 1
ATOM 613 O O . ASP A 1 79 ? -9.210 1.497 -10.198 1.00 95.38 79 ASP A O 1
ATOM 617 N N . ARG A 1 80 ? -7.933 0.571 -8.605 1.00 93.31 80 ARG A N 1
ATOM 618 C CA . ARG A 1 80 ? -6.727 0.366 -9.417 1.00 93.31 80 ARG A CA 1
ATOM 619 C C . ARG A 1 80 ? -6.579 -1.049 -9.970 1.00 93.31 80 ARG A C 1
ATOM 621 O O . ARG A 1 80 ? -5.649 -1.272 -10.741 1.00 93.31 80 ARG A O 1
ATOM 628 N N . GLY A 1 81 ? -7.464 -1.973 -9.593 1.00 93.69 81 GLY A N 1
ATOM 629 C CA . GLY A 1 81 ? -7.405 -3.377 -10.000 1.00 93.69 81 GLY A CA 1
ATOM 630 C C . GLY A 1 81 ? -6.218 -4.137 -9.408 1.00 93.69 81 GLY A C 1
ATOM 631 O O . GLY A 1 81 ? -5.613 -4.949 -10.099 1.00 93.69 81 GLY A O 1
ATOM 632 N N . TYR A 1 82 ? -5.830 -3.824 -8.167 1.00 91.69 82 TYR A N 1
ATOM 633 C CA . TYR A 1 82 ? -4.759 -4.538 -7.451 1.00 91.69 82 TYR A CA 1
ATOM 634 C C . TYR A 1 82 ? -5.277 -5.731 -6.633 1.00 91.69 82 TYR A C 1
ATOM 636 O O . TYR A 1 82 ? -4.491 -6.439 -6.008 1.00 91.69 82 TYR A O 1
ATOM 644 N N . ASP A 1 83 ? -6.590 -5.926 -6.576 1.00 87.25 83 ASP A N 1
ATOM 645 C CA . ASP A 1 83 ? -7.236 -7.057 -5.925 1.00 87.25 83 ASP A CA 1
ATOM 646 C C . ASP A 1 83 ? -7.211 -8.315 -6.810 1.00 87.25 83 ASP A C 1
ATOM 648 O O . ASP A 1 83 ? -7.415 -8.254 -8.020 1.00 87.25 83 ASP A O 1
ATOM 652 N N . GLU A 1 84 ? -6.973 -9.477 -6.196 1.00 81.69 84 GLU A N 1
ATOM 653 C CA . GLU A 1 84 ? -6.893 -10.759 -6.902 1.00 81.69 84 GLU A CA 1
ATOM 654 C C . GLU A 1 84 ? -7.671 -11.842 -6.143 1.00 81.69 84 GLU A C 1
ATOM 656 O O . GLU A 1 84 ? -7.142 -12.570 -5.300 1.00 81.69 84 GLU A O 1
ATOM 661 N N . GLY A 1 85 ? -8.968 -11.958 -6.436 1.00 83.19 85 GLY A N 1
ATOM 662 C CA . GLY A 1 85 ? -9.832 -12.968 -5.823 1.00 83.19 85 GLY A CA 1
ATOM 663 C C . GLY A 1 85 ? -9.842 -12.875 -4.292 1.00 83.19 85 GLY A C 1
ATOM 664 O O . GLY A 1 85 ? -10.329 -11.901 -3.729 1.00 83.19 85 GLY A O 1
ATOM 665 N N . VAL A 1 86 ? -9.333 -13.910 -3.618 1.00 79.62 86 VAL A N 1
ATOM 666 C CA . VAL A 1 86 ? -9.227 -13.971 -2.143 1.00 79.62 86 VAL A CA 1
ATOM 667 C C . VAL A 1 86 ? -7.826 -13.625 -1.620 1.00 79.62 86 VAL A C 1
ATOM 669 O O . VAL A 1 86 ? -7.585 -13.669 -0.408 1.00 79.62 86 VAL A O 1
ATOM 672 N N . ALA A 1 87 ? -6.884 -13.353 -2.524 1.00 73.75 87 ALA A N 1
ATOM 673 C CA . ALA A 1 87 ? -5.518 -12.993 -2.191 1.00 73.75 87 ALA A CA 1
ATOM 674 C C . ALA A 1 87 ? -5.406 -11.500 -1.854 1.00 73.75 87 ALA A C 1
ATOM 676 O O . ALA A 1 87 ? -6.235 -10.677 -2.237 1.00 73.75 87 ALA A O 1
ATOM 677 N N . GLY A 1 88 ? -4.336 -11.164 -1.136 1.00 78.25 88 GLY A N 1
ATOM 678 C CA . GLY A 1 88 ? -4.059 -9.801 -0.705 1.00 78.25 88 GLY A CA 1
ATOM 679 C C . GLY A 1 88 ? -4.680 -9.459 0.649 1.00 78.25 88 GLY A C 1
ATOM 680 O O . GLY A 1 88 ? -5.801 -9.836 0.987 1.00 78.25 88 GLY A O 1
ATOM 681 N N . HIS A 1 89 ? -3.906 -8.729 1.440 1.00 86.44 89 HIS A N 1
ATOM 682 C CA . HIS A 1 89 ? -4.334 -8.144 2.699 1.00 86.44 89 HIS A CA 1
ATOM 683 C C . HIS A 1 89 ? -3.556 -6.853 2.934 1.00 86.44 89 HIS A C 1
ATOM 685 O O . HIS A 1 89 ? -2.438 -6.683 2.447 1.00 86.44 89 HIS A O 1
ATOM 691 N N . ILE A 1 90 ? -4.148 -5.954 3.707 1.00 91.25 90 ILE A N 1
ATOM 692 C CA . ILE A 1 90 ? -3.480 -4.777 4.257 1.00 91.25 90 ILE A CA 1
ATOM 693 C C . ILE A 1 90 ? -3.750 -4.823 5.754 1.00 91.25 90 ILE A C 1
ATOM 695 O O . ILE A 1 90 ? -4.889 -5.045 6.167 1.00 91.25 90 ILE A O 1
ATOM 699 N N . SER A 1 91 ? -2.708 -4.642 6.559 1.00 90.75 91 SER A N 1
ATOM 700 C CA . SER A 1 91 ? -2.823 -4.634 8.012 1.00 90.75 91 SER A CA 1
ATOM 701 C C . SER A 1 91 ? -2.320 -3.324 8.601 1.00 90.75 91 SER A C 1
ATOM 703 O O . SER A 1 91 ? -1.406 -2.685 8.076 1.00 90.75 91 SER A O 1
ATOM 705 N N . VAL A 1 92 ? -2.922 -2.908 9.716 1.00 91.94 92 VAL A N 1
ATOM 706 C CA . VAL A 1 92 ? -2.420 -1.792 10.522 1.00 91.94 92 VAL A CA 1
ATOM 707 C C . VAL A 1 92 ? -2.404 -2.168 11.990 1.00 91.94 92 VAL A C 1
ATOM 709 O O . VAL A 1 92 ? -3.378 -2.698 12.517 1.00 91.94 92 VAL A O 1
ATOM 712 N N . ARG A 1 93 ? -1.291 -1.873 12.664 1.00 90.50 93 ARG A N 1
ATOM 713 C CA . ARG A 1 93 ? -1.162 -2.082 14.108 1.00 90.50 93 ARG A CA 1
ATOM 714 C C . ARG A 1 93 ? -2.163 -1.208 14.852 1.00 90.50 93 ARG A C 1
ATOM 716 O O . ARG A 1 93 ? -2.248 0.003 14.599 1.00 90.50 93 ARG A O 1
ATOM 723 N N . ASP A 1 94 ? -2.864 -1.807 15.798 1.00 89.81 94 ASP A N 1
ATOM 724 C CA . ASP A 1 94 ? -3.769 -1.092 16.670 1.00 89.81 94 ASP A CA 1
ATOM 725 C C . ASP A 1 94 ? -3.016 -0.133 17.610 1.00 89.81 94 ASP A C 1
ATOM 727 O O . ASP A 1 94 ? -1.878 -0.374 18.023 1.00 89.81 94 ASP A O 1
ATOM 731 N N . ARG A 1 95 ? -3.624 1.022 17.908 1.00 87.81 95 ARG A N 1
ATOM 732 C CA . ARG A 1 95 ? -2.955 2.057 18.708 1.00 87.81 95 ARG A CA 1
ATOM 733 C C . ARG A 1 95 ? -3.019 1.807 20.217 1.00 87.81 95 ARG A C 1
ATOM 735 O O . ARG A 1 95 ? -2.139 2.297 20.930 1.00 87.81 95 ARG A O 1
ATOM 742 N N . ILE A 1 96 ? -4.046 1.102 20.688 1.00 87.88 96 ILE A N 1
ATOM 743 C CA . ILE A 1 96 ? -4.297 0.838 22.110 1.00 87.88 96 ILE A CA 1
ATOM 744 C C . ILE A 1 96 ? -3.693 -0.512 22.496 1.00 87.88 96 ILE A C 1
ATOM 746 O O . ILE A 1 96 ? -2.887 -0.580 23.417 1.00 87.88 96 ILE A O 1
ATOM 750 N N . LEU A 1 97 ? -4.061 -1.562 21.764 1.00 87.25 97 LEU A N 1
ATOM 751 C CA . LEU A 1 97 ? -3.551 -2.917 21.899 1.00 87.25 97 LEU A CA 1
ATOM 752 C C . LEU A 1 97 ? -2.401 -3.073 20.908 1.00 87.25 97 LEU A C 1
ATOM 754 O O . LEU A 1 97 ? -2.582 -3.455 19.758 1.00 87.25 97 LEU A O 1
ATOM 758 N N . THR A 1 98 ? -1.206 -2.655 21.311 1.00 86.56 98 THR A N 1
ATOM 759 C CA . THR A 1 98 ? -0.074 -2.498 20.384 1.00 86.56 98 THR A CA 1
ATOM 760 C C . THR A 1 98 ? 0.448 -3.810 19.796 1.00 86.56 98 THR A C 1
ATOM 762 O O . THR A 1 98 ? 1.244 -3.779 18.864 1.00 86.56 98 THR A O 1
ATOM 765 N N . ASP A 1 99 ? 0.034 -4.941 20.344 1.00 84.25 99 ASP A N 1
ATOM 766 C CA . ASP A 1 99 ? 0.248 -6.318 19.891 1.00 84.25 99 ASP A CA 1
ATOM 767 C C . ASP A 1 99 ? -0.835 -6.819 18.913 1.00 84.25 99 ASP A C 1
ATOM 769 O O . ASP A 1 99 ? -0.683 -7.896 18.350 1.00 84.25 99 ASP A O 1
ATOM 773 N N . HIS A 1 100 ? -1.880 -6.028 18.655 1.00 86.69 100 HIS A N 1
ATOM 774 C CA . HIS A 1 100 ? -2.987 -6.393 17.772 1.00 86.69 100 HIS A CA 1
ATOM 775 C C . HIS A 1 100 ? -2.944 -5.653 16.429 1.00 86.69 100 HIS A C 1
ATOM 777 O O . HIS A 1 100 ? -2.363 -4.567 16.292 1.00 86.69 100 HIS A O 1
ATOM 783 N N . PHE A 1 101 ? -3.617 -6.220 15.427 1.00 90.69 101 PHE A N 1
ATOM 784 C CA . PHE A 1 101 ? -3.663 -5.689 14.065 1.00 90.69 101 PHE A CA 1
ATOM 785 C C . PHE A 1 101 ? -5.085 -5.687 13.503 1.00 90.69 101 PHE A C 1
ATOM 787 O O . PHE A 1 101 ? -5.840 -6.632 13.695 1.00 90.69 101 PHE A O 1
ATOM 794 N N . TRP A 1 102 ? -5.435 -4.631 12.772 1.00 92.75 102 TRP A N 1
ATOM 795 C CA . TRP A 1 102 ? -6.666 -4.556 11.986 1.00 92.75 102 TRP A CA 1
ATOM 796 C C . TRP A 1 102 ? -6.413 -5.037 10.563 1.00 92.75 102 TRP A C 1
ATOM 798 O O . TRP A 1 102 ? -5.451 -4.576 9.943 1.00 92.75 102 TRP A O 1
ATOM 808 N N . LEU A 1 103 ? -7.283 -5.902 10.037 1.00 91.06 103 LEU A N 1
ATOM 809 C CA . LEU A 1 103 ? -7.202 -6.463 8.683 1.00 91.06 103 LEU A CA 1
ATOM 810 C C . LEU A 1 103 ? -8.580 -6.534 8.006 1.00 91.06 103 LEU A C 1
ATOM 812 O O . LEU A 1 103 ? -9.621 -6.334 8.638 1.00 91.06 103 LEU A O 1
ATOM 816 N N . ASN A 1 104 ? -8.585 -6.842 6.707 1.00 92.19 104 ASN A N 1
ATOM 817 C CA . ASN A 1 104 ? -9.804 -7.173 5.975 1.00 92.19 104 ASN A CA 1
ATOM 818 C C . ASN A 1 104 ? -10.325 -8.584 6.309 1.00 92.19 104 ASN A C 1
ATOM 820 O O . ASN A 1 104 ? -9.524 -9.502 6.506 1.00 92.19 104 ASN A O 1
ATOM 824 N N . PRO A 1 105 ? -11.653 -8.789 6.268 1.00 91.75 105 PRO A N 1
ATOM 825 C CA . PRO A 1 105 ? -12.243 -10.117 6.310 1.00 91.75 105 PRO A CA 1
ATOM 826 C C . PRO A 1 105 ? -11.917 -10.905 5.033 1.00 91.75 105 PRO A C 1
ATOM 828 O O . PRO A 1 105 ? -11.678 -10.347 3.952 1.00 91.75 105 PRO A O 1
ATOM 831 N N . LEU A 1 106 ? -11.900 -12.227 5.163 1.00 87.00 106 LEU A N 1
ATOM 832 C CA . LEU A 1 106 ? -11.664 -13.173 4.082 1.00 87.00 106 LEU A CA 1
ATOM 833 C C . LEU A 1 106 ? -12.773 -13.070 3.035 1.00 87.00 106 LEU A C 1
ATOM 835 O O . LEU A 1 106 ? -13.952 -12.982 3.360 1.00 87.00 106 LEU A O 1
ATOM 839 N N . SER A 1 107 ? -12.394 -13.159 1.758 1.00 88.06 107 SER A N 1
ATOM 840 C CA . SER A 1 107 ? -13.330 -13.233 0.629 1.00 88.06 107 SER A CA 1
ATOM 841 C C . SER A 1 107 ? -14.264 -12.022 0.463 1.00 88.06 107 SER A C 1
ATOM 843 O O . SER A 1 107 ? -15.192 -12.072 -0.348 1.00 88.06 107 SER A O 1
ATOM 845 N N . MET A 1 108 ? -14.014 -10.916 1.168 1.00 90.88 108 MET A N 1
ATOM 846 C CA . MET A 1 108 ? -14.666 -9.642 0.895 1.00 90.88 108 MET A CA 1
ATOM 847 C C . MET A 1 108 ? -13.868 -8.870 -0.152 1.00 90.88 108 MET A C 1
ATOM 849 O O . MET A 1 108 ? -12.689 -8.577 0.037 1.00 90.88 108 MET A O 1
ATOM 853 N N . HIS A 1 109 ? -14.530 -8.504 -1.248 1.00 94.25 109 HIS A N 1
ATOM 854 C CA . HIS A 1 109 ? -13.911 -7.694 -2.291 1.00 94.25 109 HIS A CA 1
ATOM 855 C C . HIS A 1 109 ? -13.447 -6.342 -1.728 1.00 94.25 109 HIS A C 1
ATOM 857 O O . HIS A 1 109 ? -14.183 -5.689 -0.982 1.00 94.25 109 HIS A O 1
ATOM 863 N N . PHE A 1 110 ? -12.261 -5.877 -2.125 1.00 95.00 110 PHE A N 1
ATOM 864 C CA . PHE A 1 110 ? -11.650 -4.654 -1.587 1.00 95.00 110 PHE A CA 1
ATOM 865 C C . PHE A 1 110 ? -12.538 -3.413 -1.765 1.00 95.00 110 PHE A C 1
ATOM 867 O O . PHE A 1 110 ? -12.604 -2.550 -0.889 1.00 95.00 110 PHE A O 1
ATOM 874 N N . SER A 1 111 ? -13.312 -3.362 -2.854 1.00 94.75 111 SER A N 1
ATOM 875 C CA . SER A 1 111 ? -14.281 -2.288 -3.114 1.00 94.75 111 SER A CA 1
ATOM 876 C C . SER A 1 111 ? -15.467 -2.255 -2.148 1.00 94.75 111 SER A C 1
ATOM 878 O O . SER A 1 111 ? -16.239 -1.306 -2.226 1.00 94.75 111 SER A O 1
ATOM 880 N N . LEU A 1 112 ? -15.643 -3.246 -1.270 1.00 94.81 112 LEU A N 1
ATOM 881 C CA . LEU A 1 112 ? -16.736 -3.329 -0.295 1.00 94.81 112 LEU A CA 1
ATOM 882 C C . LEU A 1 112 ? -16.269 -3.122 1.149 1.00 94.81 112 LEU A C 1
ATOM 884 O O . LEU A 1 112 ? -17.114 -2.952 2.025 1.00 94.81 112 LEU A O 1
ATOM 888 N N . ILE A 1 113 ? -14.956 -3.067 1.394 1.00 95.44 113 ILE A N 1
ATOM 889 C CA . ILE A 1 113 ? -14.380 -2.955 2.739 1.00 95.44 113 ILE A CA 1
ATOM 890 C C . ILE A 1 113 ? -14.835 -1.672 3.433 1.00 95.44 113 ILE A C 1
ATOM 892 O O . ILE A 1 113 ? -14.823 -0.585 2.850 1.00 95.44 113 ILE A O 1
ATOM 896 N N . LYS A 1 114 ? -15.229 -1.799 4.695 1.00 96.38 114 LYS A N 1
ATOM 897 C CA . LYS A 1 114 ? -15.722 -0.720 5.550 1.00 96.38 114 LYS A CA 1
ATOM 898 C C . LYS A 1 114 ? -15.014 -0.747 6.894 1.00 96.38 114 LYS A C 1
ATOM 900 O O . LYS A 1 114 ? -14.589 -1.816 7.320 1.00 96.38 114 LYS A O 1
ATOM 905 N N . VAL A 1 115 ? -14.966 0.390 7.584 1.00 96.12 115 VAL A N 1
ATOM 906 C CA . VAL A 1 115 ? -14.430 0.494 8.953 1.00 96.12 115 VAL A CA 1
ATOM 907 C C . VAL A 1 115 ? -15.115 -0.485 9.908 1.00 96.12 115 VAL A C 1
ATOM 909 O O . VAL A 1 115 ? -14.436 -1.131 10.705 1.00 96.12 115 VAL A O 1
ATOM 912 N N . SER A 1 116 ? -16.440 -0.618 9.804 1.00 94.62 116 SER A N 1
ATOM 913 C CA . SER A 1 116 ? -17.251 -1.529 10.623 1.00 94.62 116 SER A CA 1
ATOM 914 C C . SER A 1 116 ? -17.030 -3.011 10.308 1.00 94.62 116 SER A C 1
ATOM 916 O O . SER A 1 116 ? -17.337 -3.854 11.140 1.00 94.62 116 SER A O 1
ATOM 918 N N . GLY A 1 117 ? -16.489 -3.330 9.128 1.00 92.44 117 GLY A N 1
ATOM 919 C CA . GLY A 1 117 ? -16.198 -4.699 8.700 1.00 92.44 117 GLY A CA 1
ATOM 920 C C . GLY A 1 117 ? -14.745 -5.132 8.902 1.00 92.44 117 GLY A C 1
ATOM 921 O O . GLY A 1 117 ? -14.397 -6.235 8.495 1.00 92.44 117 GLY A O 1
ATOM 922 N N . LEU A 1 118 ? -13.881 -4.274 9.458 1.00 93.88 118 LEU A N 1
ATOM 923 C CA . LEU A 1 118 ? -12.495 -4.637 9.764 1.00 93.88 118 LEU A CA 1
ATOM 924 C C . LEU A 1 118 ? -12.439 -5.576 10.968 1.00 93.88 118 LEU A C 1
ATOM 926 O O . LEU A 1 118 ? -13.171 -5.392 11.938 1.00 93.88 118 LEU A O 1
ATOM 930 N N . ILE A 1 119 ? -11.511 -6.526 10.918 1.00 93.56 119 ILE A N 1
ATOM 931 C CA . ILE A 1 119 ? -11.317 -7.537 11.959 1.00 93.56 119 ILE A CA 1
ATOM 932 C C . ILE A 1 119 ? -10.058 -7.189 12.748 1.00 93.56 119 ILE A C 1
ATOM 934 O O . ILE A 1 119 ? -9.014 -6.919 12.148 1.00 93.56 119 ILE A O 1
ATOM 938 N N . LEU A 1 120 ? -10.158 -7.172 14.078 1.00 92.56 120 LEU A N 1
ATOM 939 C CA . LEU A 1 120 ? -9.010 -7.041 14.973 1.00 92.56 120 LEU A CA 1
ATOM 940 C C . LEU A 1 120 ? -8.511 -8.430 15.338 1.00 92.56 120 LEU A C 1
ATOM 942 O O . LEU A 1 120 ? -9.301 -9.272 15.762 1.00 92.56 120 LEU A O 1
ATOM 946 N N . VAL A 1 121 ? -7.206 -8.640 15.243 1.00 86.69 121 VAL A N 1
ATOM 947 C CA . VAL A 1 121 ? -6.573 -9.913 15.586 1.00 86.69 121 VAL A CA 1
ATOM 948 C C . VAL A 1 121 ? -5.443 -9.706 16.575 1.00 86.69 121 VAL A C 1
ATOM 950 O O . VAL A 1 121 ? -4.802 -8.652 16.558 1.00 86.69 121 VAL A O 1
ATOM 953 N N . ASP A 1 122 ? -5.207 -10.706 17.413 1.00 84.31 122 ASP A N 1
ATOM 954 C CA . ASP A 1 122 ? -4.050 -10.768 18.303 1.00 84.31 122 ASP A CA 1
ATOM 955 C C . ASP A 1 122 ? -2.778 -11.253 17.578 1.00 84.31 122 ASP A C 1
ATOM 957 O O . ASP A 1 122 ? -2.748 -11.432 16.355 1.00 84.31 122 ASP A O 1
ATOM 961 N N . GLU A 1 123 ? -1.704 -11.447 18.343 1.00 74.75 123 GLU A N 1
ATOM 962 C CA . GLU A 1 123 ? -0.406 -11.907 17.839 1.00 74.75 123 GLU A CA 1
ATOM 963 C C . GLU A 1 123 ? -0.422 -13.334 17.269 1.00 74.75 123 GLU A C 1
ATOM 965 O O . GLU A 1 123 ? 0.396 -13.660 16.406 1.00 74.75 123 GLU A O 1
ATOM 970 N N . ASP A 1 124 ? -1.366 -14.166 17.708 1.00 73.94 124 ASP A N 1
ATOM 971 C CA . ASP A 1 124 ? -1.555 -15.528 17.212 1.00 73.94 124 ASP A CA 1
ATOM 972 C C . ASP A 1 124 ? -2.429 -15.561 15.949 1.00 73.94 124 ASP A C 1
ATOM 974 O O . ASP A 1 124 ? -2.591 -16.611 15.307 1.00 73.94 124 ASP A O 1
ATOM 978 N N . GLY A 1 125 ? -2.969 -14.403 15.556 1.00 72.38 125 GLY A N 1
ATOM 979 C CA . GLY A 1 125 ? -3.840 -14.274 14.406 1.00 72.38 125 GLY A CA 1
ATOM 980 C C . GLY A 1 125 ? -5.272 -14.712 14.683 1.00 72.38 125 GLY A C 1
ATOM 981 O O . GLY A 1 125 ? -5.992 -15.057 13.743 1.00 72.38 125 GLY A O 1
ATOM 982 N N . LEU A 1 126 ? -5.674 -14.751 15.952 1.00 81.19 126 LEU A N 1
ATOM 983 C CA . LEU A 1 126 ? -7.035 -15.048 16.367 1.00 81.19 126 LEU A CA 1
ATOM 984 C C . LEU A 1 126 ? -7.845 -13.755 16.391 1.00 81.19 126 LEU A C 1
ATOM 986 O O . LEU A 1 126 ? -7.373 -12.714 16.842 1.00 81.19 126 LEU A O 1
ATOM 990 N N . ALA A 1 127 ? -9.074 -13.816 15.880 1.00 85.81 127 ALA A N 1
ATOM 991 C CA . ALA A 1 127 ? -9.969 -12.668 15.881 1.00 85.81 127 ALA A CA 1
ATOM 992 C C . ALA A 1 127 ? -10.400 -12.326 17.317 1.00 85.81 127 ALA A C 1
ATOM 994 O O . ALA A 1 127 ? -10.952 -13.166 18.029 1.00 85.81 127 ALA A O 1
ATOM 995 N N . VAL A 1 128 ? -10.150 -11.081 17.718 1.00 87.12 128 VAL A N 1
ATOM 996 C CA . VAL A 1 128 ? -10.539 -10.495 19.010 1.00 87.12 128 VAL A CA 1
ATOM 997 C C . VAL A 1 128 ? -11.757 -9.58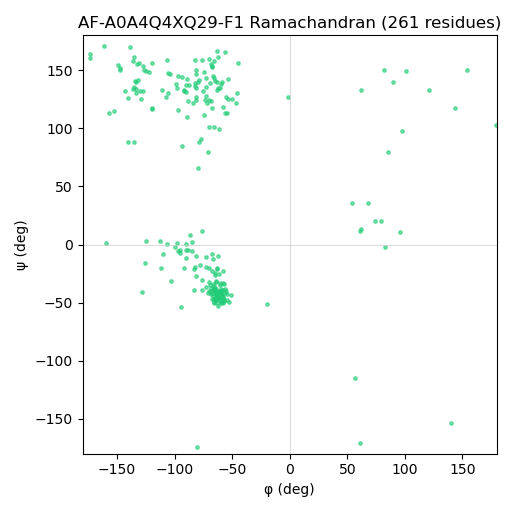2 18.850 1.00 87.12 128 VAL A C 1
ATOM 999 O O . VAL A 1 128 ? -12.582 -9.488 19.756 1.00 87.12 128 VAL A O 1
ATOM 1002 N N . GLU A 1 129 ? -11.897 -8.932 17.690 1.00 88.69 129 GLU A N 1
ATOM 1003 C CA . GLU A 1 129 ? -13.078 -8.144 17.315 1.00 88.69 129 GLU A CA 1
ATOM 1004 C C . GLU A 1 129 ? -13.475 -8.449 15.867 1.00 88.69 129 GLU A C 1
ATOM 1006 O O . GLU A 1 129 ? -12.621 -8.434 14.978 1.00 88.69 129 GLU A O 1
ATOM 1011 N N . GLY A 1 130 ? -14.773 -8.668 15.639 1.00 83.12 130 GLY A N 1
ATOM 1012 C CA . GLY A 1 130 ? -15.350 -9.038 14.346 1.00 83.12 130 GLY A CA 1
ATOM 1013 C C . GLY A 1 130 ? -15.660 -10.535 14.238 1.00 83.12 130 GLY A C 1
ATOM 1014 O O . GLY A 1 130 ? -14.992 -11.363 14.849 1.00 83.12 130 GLY A O 1
ATOM 1015 N N . ASP A 1 131 ? -16.688 -10.870 13.455 1.00 80.69 131 ASP A N 1
ATOM 1016 C CA . ASP A 1 131 ? -17.260 -12.228 13.393 1.00 80.69 131 ASP A CA 1
ATOM 1017 C C . ASP A 1 131 ? -16.914 -12.986 12.097 1.00 80.69 131 ASP A C 1
ATOM 1019 O O . ASP A 1 131 ? -17.346 -14.122 11.894 1.00 80.69 131 ASP A O 1
ATOM 1023 N N . GLU A 1 132 ? -16.147 -12.363 11.202 1.00 81.81 132 GLU A N 1
ATOM 1024 C CA . GLU A 1 132 ? -15.786 -12.937 9.905 1.00 81.81 132 GLU A CA 1
ATOM 1025 C C . GLU A 1 132 ? -14.401 -13.599 9.953 1.00 81.81 132 GLU A C 1
ATOM 1027 O O . GLU A 1 132 ? -13.487 -13.097 10.619 1.00 81.81 132 GLU A O 1
ATOM 1032 N N . PRO A 1 133 ? -14.193 -14.704 9.214 1.00 78.75 133 PRO A N 1
ATOM 1033 C CA . PRO A 1 133 ? -12.877 -15.301 9.089 1.00 78.75 133 PRO A CA 1
ATOM 1034 C C . PRO A 1 133 ? -11.937 -14.348 8.353 1.00 78.75 133 PRO A C 1
ATOM 1036 O O . PRO A 1 133 ? -12.345 -13.500 7.565 1.00 78.75 133 PRO A O 1
ATOM 1039 N N . ILE A 1 134 ? -10.645 -14.545 8.557 1.00 78.31 134 ILE A N 1
ATOM 1040 C CA . ILE A 1 134 ? -9.571 -13.808 7.893 1.00 78.31 134 ILE A CA 1
ATOM 1041 C C . ILE A 1 134 ? -8.700 -14.780 7.109 1.00 78.31 134 ILE A C 1
ATOM 1043 O O . ILE A 1 134 ? -8.656 -15.978 7.394 1.00 78.31 134 ILE A O 1
ATOM 1047 N N . ASN A 1 135 ? -8.006 -14.278 6.091 1.00 69.56 135 ASN A N 1
ATOM 1048 C CA . ASN A 1 135 ? -7.063 -15.104 5.352 1.00 69.56 135 ASN A CA 1
ATOM 1049 C C . ASN A 1 135 ? -5.887 -15.457 6.271 1.00 69.56 135 ASN A C 1
ATOM 1051 O O . ASN A 1 135 ? -5.153 -14.569 6.684 1.00 69.56 135 ASN A O 1
ATOM 1055 N N . THR A 1 136 ? -5.663 -16.736 6.575 1.00 55.94 136 THR A N 1
ATOM 1056 C CA . THR A 1 136 ? -4.561 -17.156 7.457 1.00 55.94 136 THR A CA 1
ATOM 1057 C C . THR A 1 136 ? -3.167 -16.841 6.902 1.00 55.94 136 THR A C 1
ATOM 1059 O O . THR A 1 136 ? -2.209 -16.730 7.662 1.00 55.94 136 THR A O 1
ATOM 1062 N N . ALA A 1 137 ? -3.030 -16.623 5.587 1.00 53.81 137 ALA A N 1
ATOM 1063 C CA . ALA A 1 137 ? -1.796 -16.074 5.016 1.00 53.81 137 ALA A CA 1
ATOM 1064 C C . ALA A 1 137 ? -1.553 -14.610 5.445 1.00 53.81 137 ALA A C 1
ATOM 1066 O O . ALA A 1 137 ? -0.415 -14.150 5.438 1.00 53.81 137 ALA A O 1
ATOM 1067 N N . ALA A 1 138 ? -2.610 -13.893 5.843 1.00 51.03 138 ALA A N 1
ATOM 1068 C CA . ALA A 1 138 ? -2.549 -12.573 6.467 1.00 51.03 138 ALA A CA 1
ATOM 1069 C C . ALA A 1 138 ? -2.277 -12.629 7.979 1.00 51.03 138 ALA A C 1
ATOM 1071 O O . ALA A 1 138 ? -1.845 -11.632 8.548 1.00 51.03 138 ALA A O 1
ATOM 1072 N N . THR A 1 139 ? -2.518 -13.772 8.637 1.00 43.06 139 THR A N 1
ATOM 1073 C CA . THR A 1 139 ? -2.422 -13.887 10.102 1.00 43.06 139 THR A CA 1
ATOM 1074 C C . THR A 1 139 ? -1.066 -14.333 10.623 1.00 43.06 139 THR A C 1
ATOM 1076 O O . THR A 1 139 ? -0.762 -14.089 11.783 1.00 43.06 139 THR A O 1
ATOM 1079 N N . ARG A 1 140 ? -0.226 -14.967 9.794 1.00 45.62 140 ARG A N 1
ATOM 1080 C CA . ARG A 1 140 ? 1.087 -15.492 10.225 1.00 45.62 140 ARG A CA 1
ATOM 1081 C C . ARG A 1 140 ? 2.307 -14.788 9.624 1.00 45.62 140 ARG A C 1
ATOM 1083 O O . ARG A 1 140 ? 3.434 -15.184 9.901 1.00 45.62 140 ARG A O 1
ATOM 1090 N N . LEU A 1 141 ? 2.124 -13.738 8.826 1.00 40.50 141 LEU A N 1
ATOM 1091 C CA . LEU A 1 141 ? 3.207 -12.974 8.197 1.00 40.50 141 LEU A CA 1
ATOM 1092 C C . LEU A 1 141 ? 2.853 -11.488 8.236 1.00 40.50 141 LEU A C 1
ATOM 1094 O O . LEU A 1 141 ? 1.805 -11.093 7.753 1.00 40.50 141 LEU A O 1
ATOM 1098 N N . ARG A 1 142 ? 3.691 -10.590 8.756 1.00 40.78 142 ARG A N 1
ATOM 1099 C CA . ARG A 1 142 ? 5.008 -10.317 8.164 1.00 40.78 142 ARG A CA 1
ATOM 1100 C C . ARG A 1 142 ? 6.011 -9.657 9.130 1.00 40.78 142 ARG A C 1
ATOM 1102 O O . ARG A 1 142 ? 7.125 -9.377 8.707 1.00 40.78 142 ARG A O 1
ATOM 1109 N N . PHE A 1 143 ? 5.660 -9.398 10.397 1.00 45.28 143 PHE A N 1
ATOM 1110 C CA . PHE A 1 143 ? 6.548 -8.702 11.345 1.00 45.28 143 PHE A CA 1
ATOM 1111 C C . PHE A 1 143 ? 6.282 -9.089 12.812 1.00 45.28 143 PHE A C 1
ATOM 1113 O O . PHE A 1 143 ? 5.242 -8.702 13.336 1.00 45.28 143 PHE A O 1
ATOM 1120 N N . TYR A 1 144 ? 7.261 -9.741 13.474 1.00 38.00 144 TYR A N 1
ATOM 1121 C CA . TYR A 1 144 ? 7.888 -9.322 14.758 1.00 38.00 144 TYR A CA 1
ATOM 1122 C C . TYR A 1 144 ? 8.257 -10.475 15.741 1.00 38.00 144 TYR A C 1
ATOM 1124 O O . TYR A 1 144 ? 7.378 -11.137 16.274 1.00 38.00 144 TYR A O 1
ATOM 1132 N N . GLY A 1 145 ? 9.565 -10.631 16.047 1.00 30.98 145 GLY A N 1
ATOM 1133 C CA . GLY A 1 145 ? 10.103 -11.182 17.315 1.00 30.98 145 GLY A CA 1
ATOM 1134 C C . GLY A 1 145 ? 10.539 -12.670 17.418 1.00 30.98 145 GLY A C 1
ATOM 1135 O O . GLY A 1 145 ? 9.743 -13.516 17.820 1.00 30.98 145 GLY A O 1
ATOM 1136 N N . CYS A 1 146 ? 11.854 -12.935 17.271 1.00 30.45 146 CYS A N 1
ATOM 1137 C CA . CYS A 1 146 ? 12.652 -13.849 18.133 1.00 30.45 146 CYS A CA 1
ATOM 1138 C C . CYS A 1 146 ? 12.722 -15.404 17.878 1.00 30.45 146 CYS A C 1
ATOM 1140 O O . CYS A 1 146 ? 12.177 -16.158 18.682 1.00 30.45 146 CYS A O 1
ATOM 1142 N N . HIS A 1 147 ? 13.551 -15.876 16.912 1.00 31.92 147 HIS A N 1
ATOM 1143 C CA . HIS A 1 147 ? 14.740 -16.798 17.004 1.00 31.92 147 HIS A CA 1
ATOM 1144 C C . HIS A 1 147 ? 14.756 -18.152 16.207 1.00 31.92 147 HIS A C 1
ATOM 1146 O O . HIS A 1 147 ? 13.923 -19.022 16.431 1.00 31.92 147 HIS A O 1
ATOM 1152 N N . ALA A 1 148 ? 15.905 -18.385 15.526 1.00 24.59 148 ALA A N 1
ATOM 1153 C CA . ALA A 1 148 ? 16.643 -19.625 15.140 1.00 24.59 148 ALA A CA 1
ATOM 1154 C C . ALA A 1 148 ? 16.268 -20.488 13.891 1.00 24.59 148 ALA A C 1
ATOM 1156 O O . ALA A 1 148 ? 15.140 -20.558 13.434 1.00 24.59 148 ALA A O 1
ATOM 1157 N N . VAL A 1 149 ? 17.317 -21.134 13.341 1.00 24.89 149 VAL A N 1
ATOM 1158 C CA . VAL A 1 149 ? 17.652 -21.448 11.921 1.00 24.89 149 VAL A CA 1
ATOM 1159 C C . VAL A 1 149 ? 17.187 -22.826 11.394 1.00 24.89 149 VAL A C 1
ATOM 1161 O O . VAL A 1 149 ? 17.371 -23.797 12.119 1.00 24.89 149 VAL A O 1
ATOM 11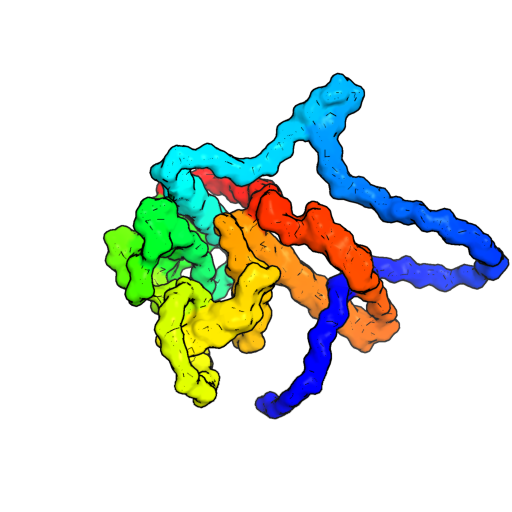64 N N . TYR A 1 150 ? 16.766 -22.935 10.108 1.00 31.12 150 TYR A N 1
ATOM 1165 C CA . TYR A 1 150 ? 17.240 -23.934 9.099 1.00 31.12 150 TYR A CA 1
ATOM 1166 C C . TYR A 1 150 ? 16.679 -23.699 7.662 1.00 31.12 150 TYR A C 1
ATOM 1168 O O . TYR A 1 150 ? 15.707 -22.968 7.479 1.00 31.12 150 TYR A O 1
ATOM 1176 N N . ASP A 1 151 ? 17.345 -24.270 6.643 1.00 29.02 151 ASP A N 1
ATOM 1177 C CA . ASP A 1 151 ? 17.185 -24.036 5.197 1.00 29.02 151 ASP A CA 1
ATOM 1178 C C . ASP A 1 151 ? 16.003 -24.807 4.561 1.00 29.02 151 ASP A C 1
ATOM 1180 O O . ASP A 1 151 ? 15.869 -26.008 4.771 1.00 29.02 151 ASP A O 1
ATOM 1184 N N . SER A 1 152 ? 15.108 -24.108 3.841 1.00 34.16 152 SER A N 1
ATOM 1185 C CA . SER A 1 152 ? 14.288 -24.575 2.691 1.00 34.16 152 SER A CA 1
ATOM 1186 C C . SER A 1 152 ? 12.976 -23.776 2.525 1.00 34.16 152 SER A C 1
ATOM 1188 O O . SER A 1 152 ? 12.433 -23.212 3.473 1.00 34.16 152 SER A O 1
ATOM 1190 N N . PHE A 1 153 ? 12.503 -23.675 1.276 1.00 42.78 153 PHE A N 1
ATOM 1191 C CA . PHE A 1 153 ? 11.377 -22.843 0.809 1.00 42.78 153 PHE A CA 1
ATOM 1192 C C . PHE A 1 153 ? 10.111 -23.698 0.551 1.00 42.78 153 PHE A C 1
ATOM 1194 O O . PHE A 1 153 ? 10.236 -24.827 0.077 1.00 42.78 153 PHE A O 1
ATO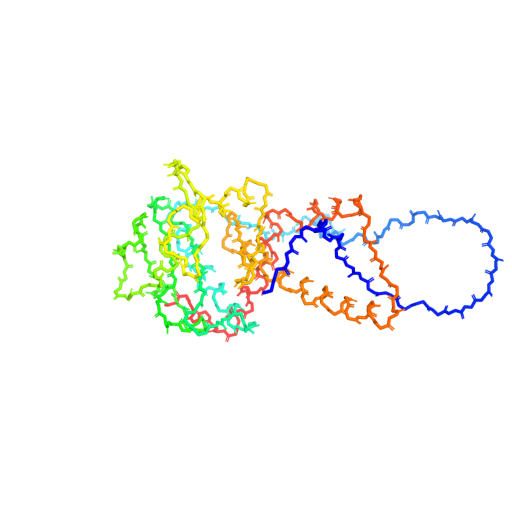M 1201 N N . SER A 1 154 ? 8.901 -23.159 0.787 1.00 36.81 154 SER A N 1
ATOM 1202 C CA . SER A 1 154 ? 7.594 -23.811 0.527 1.00 36.81 154 SER A CA 1
ATOM 1203 C C . SER A 1 154 ? 6.608 -22.870 -0.191 1.00 36.81 154 SER A C 1
ATOM 1205 O O . SER A 1 154 ? 6.530 -21.688 0.126 1.00 36.81 154 SER A O 1
ATOM 1207 N N . VAL A 1 155 ? 5.848 -23.419 -1.151 1.00 41.81 155 VAL A N 1
ATOM 1208 C CA . VAL A 1 155 ? 4.923 -22.744 -2.098 1.00 41.81 155 VAL A CA 1
ATOM 1209 C C . VAL A 1 155 ? 3.623 -22.233 -1.449 1.00 41.81 155 VAL A C 1
ATOM 1211 O O . VAL A 1 155 ? 2.894 -21.452 -2.055 1.00 41.81 155 VAL A O 1
ATOM 1214 N N . VAL A 1 156 ? 3.338 -22.612 -0.202 1.00 43.00 156 VAL A N 1
ATOM 1215 C CA . VAL A 1 156 ? 2.247 -22.026 0.590 1.00 43.00 156 VAL A CA 1
ATOM 1216 C C . VAL A 1 156 ? 2.864 -21.412 1.835 1.00 43.00 156 VAL A C 1
ATOM 1218 O O . VAL A 1 156 ? 3.482 -22.104 2.648 1.00 43.00 156 VAL A O 1
ATOM 1221 N N . VAL A 1 157 ? 2.723 -20.098 1.966 1.00 50.69 157 VAL A N 1
ATOM 1222 C CA . VAL A 1 157 ? 3.343 -19.331 3.042 1.00 50.69 157 VAL A CA 1
ATOM 1223 C C . VAL A 1 157 ? 2.515 -19.500 4.321 1.00 50.69 157 VAL A C 1
ATOM 1225 O O . VAL A 1 157 ? 1.575 -18.753 4.576 1.00 50.69 157 VAL A O 1
ATOM 1228 N N . VAL A 1 158 ? 2.829 -20.540 5.099 1.00 52.44 158 VAL A N 1
ATOM 1229 C CA . VAL A 1 158 ? 2.169 -20.861 6.387 1.00 52.44 158 VAL A CA 1
ATOM 1230 C C . VAL A 1 158 ? 3.186 -20.985 7.534 1.00 52.44 158 VAL A C 1
ATOM 1232 O O . VAL A 1 158 ? 2.807 -21.296 8.662 1.00 52.44 158 VAL A O 1
ATOM 1235 N N . ASP A 1 159 ? 4.474 -20.736 7.274 1.00 56.25 159 ASP A N 1
ATOM 1236 C CA . ASP A 1 159 ? 5.563 -21.009 8.218 1.00 56.25 159 ASP A CA 1
ATOM 1237 C C . ASP A 1 159 ? 6.219 -19.731 8.780 1.00 56.25 159 ASP A C 1
ATOM 1239 O O . ASP A 1 159 ? 6.571 -18.809 8.041 1.00 56.25 159 ASP A O 1
ATOM 1243 N N . ARG A 1 160 ? 6.415 -19.695 10.105 1.00 57.72 160 ARG A N 1
ATOM 1244 C CA . ARG A 1 160 ? 6.979 -18.571 10.878 1.00 57.72 160 ARG A CA 1
ATOM 1245 C C . ARG A 1 160 ? 8.406 -18.229 10.440 1.00 57.72 160 ARG A C 1
ATOM 1247 O O . ARG A 1 160 ? 8.765 -17.054 10.397 1.00 57.72 160 ARG A O 1
ATOM 1254 N N . ALA A 1 161 ? 9.191 -19.235 10.054 1.00 61.53 161 ALA A N 1
ATOM 1255 C CA . ALA A 1 161 ? 10.561 -19.050 9.574 1.00 61.53 161 ALA A CA 1
ATOM 1256 C C . ALA A 1 161 ? 10.630 -18.240 8.266 1.00 61.53 161 ALA A C 1
ATOM 1258 O O . ALA A 1 161 ? 11.576 -17.485 8.040 1.00 61.53 161 ALA A O 1
ATOM 1259 N N . GLU A 1 162 ? 9.615 -18.358 7.406 1.00 65.44 162 GLU A N 1
ATOM 1260 C CA . GLU A 1 162 ? 9.524 -17.567 6.177 1.00 65.44 162 GLU A CA 1
ATOM 1261 C C . GLU A 1 162 ? 9.284 -16.092 6.505 1.00 65.44 162 GLU A C 1
ATOM 1263 O O . GLU A 1 162 ? 9.977 -15.226 5.971 1.00 65.44 162 GLU A O 1
ATOM 1268 N N . GLY A 1 163 ? 8.408 -15.804 7.474 1.00 64.69 163 GLY A N 1
ATOM 1269 C CA . GLY A 1 163 ? 8.194 -14.453 7.997 1.00 64.69 163 GLY A CA 1
ATOM 1270 C C . GLY A 1 163 ? 9.475 -13.784 8.510 1.00 64.69 163 GLY A C 1
ATOM 1271 O O . GLY A 1 163 ? 9.700 -12.607 8.229 1.00 64.69 163 GLY A O 1
ATOM 1272 N N . GLU A 1 164 ? 10.355 -14.524 9.191 1.00 65.31 164 GLU A N 1
ATOM 1273 C CA . GLU A 1 164 ? 11.647 -13.996 9.654 1.00 65.31 164 GLU A CA 1
ATOM 1274 C C . GLU A 1 164 ? 12.598 -13.664 8.500 1.00 65.31 164 GLU A C 1
ATOM 1276 O O . GLU A 1 164 ? 13.198 -12.588 8.494 1.00 65.31 164 GLU A O 1
ATOM 1281 N N . ARG A 1 165 ? 12.714 -14.543 7.496 1.00 71.31 165 ARG A N 1
ATOM 1282 C CA . ARG A 1 165 ? 13.562 -14.302 6.311 1.00 71.31 165 ARG A CA 1
ATOM 1283 C C . ARG A 1 165 ? 13.134 -13.056 5.561 1.00 71.31 165 ARG A C 1
ATOM 1285 O O . ARG A 1 165 ? 13.947 -12.230 5.163 1.00 71.31 165 ARG A O 1
ATOM 1292 N N . ILE A 1 166 ? 11.834 -12.923 5.406 1.00 71.50 166 ILE A N 1
ATOM 1293 C CA . ILE A 1 166 ? 11.173 -11.776 4.821 1.00 71.50 166 ILE A CA 1
ATOM 1294 C C . ILE A 1 166 ? 11.455 -10.491 5.608 1.00 71.50 166 ILE A C 1
ATOM 1296 O O . ILE A 1 166 ? 11.765 -9.464 5.008 1.00 71.50 166 ILE A O 1
ATOM 1300 N N . ALA A 1 167 ? 11.337 -10.536 6.937 1.00 71.31 167 ALA A N 1
ATOM 1301 C CA . ALA A 1 167 ? 11.553 -9.371 7.783 1.00 71.31 167 ALA A CA 1
ATOM 1302 C C . ALA A 1 167 ? 13.032 -8.970 7.772 1.00 71.31 167 ALA A C 1
ATOM 1304 O O . ALA A 1 167 ? 13.347 -7.785 7.717 1.00 71.31 167 ALA A O 1
ATOM 1305 N N . ALA A 1 168 ? 13.936 -9.951 7.747 1.00 75.69 168 ALA A N 1
ATOM 1306 C CA . ALA A 1 168 ? 15.366 -9.734 7.581 1.00 75.69 168 ALA A CA 1
ATOM 1307 C C . ALA A 1 168 ? 15.705 -9.144 6.202 1.00 75.69 168 ALA A C 1
ATOM 1309 O O . ALA A 1 168 ? 16.525 -8.233 6.121 1.00 75.69 168 ALA A O 1
ATOM 1310 N N . ALA A 1 169 ? 15.053 -9.616 5.135 1.00 73.06 169 ALA A N 1
ATOM 1311 C CA . ALA A 1 169 ? 15.220 -9.081 3.786 1.00 73.06 169 ALA A CA 1
ATOM 1312 C C . ALA A 1 169 ? 14.708 -7.638 3.669 1.00 73.06 169 ALA A C 1
ATOM 1314 O O . ALA A 1 169 ? 15.339 -6.822 3.000 1.00 73.06 169 ALA A O 1
ATOM 1315 N N . LEU A 1 170 ? 13.592 -7.305 4.332 1.00 73.88 170 LEU A N 1
ATOM 1316 C CA . LEU A 1 170 ? 13.137 -5.916 4.419 1.00 73.88 170 LEU A CA 1
ATOM 1317 C C . LEU A 1 170 ? 14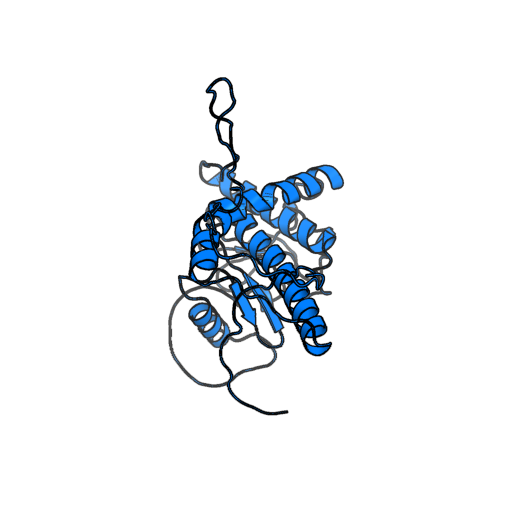.146 -5.088 5.220 1.00 73.88 170 LEU A C 1
ATOM 1319 O O . LEU A 1 170 ? 14.563 -4.017 4.791 1.00 73.88 170 LEU A O 1
ATOM 1323 N N . GLY A 1 171 ? 14.579 -5.600 6.369 1.00 73.12 171 GLY A N 1
ATOM 1324 C CA . GLY A 1 171 ? 15.484 -4.892 7.260 1.00 73.12 171 GLY A CA 1
ATOM 1325 C C . GLY A 1 171 ? 14.896 -3.567 7.772 1.00 73.12 171 GLY A C 1
ATOM 1326 O O . GLY A 1 171 ? 13.716 -3.273 7.587 1.00 73.12 171 GLY A O 1
ATOM 1327 N N . PRO A 1 172 ? 15.711 -2.743 8.449 1.00 71.88 172 PRO A N 1
ATOM 1328 C CA . PRO A 1 172 ? 15.256 -1.478 9.028 1.00 71.88 172 PRO A CA 1
ATOM 1329 C C . PRO A 1 172 ? 15.189 -0.321 8.020 1.00 71.88 172 PRO A C 1
ATOM 1331 O O . PRO A 1 172 ? 14.711 0.755 8.374 1.00 71.88 172 PRO A O 1
ATOM 1334 N N . ALA A 1 173 ? 15.733 -0.510 6.815 1.00 66.62 173 ALA A N 1
ATOM 1335 C CA . ALA A 1 173 ? 15.996 0.569 5.868 1.00 66.62 173 ALA A CA 1
ATOM 1336 C C . ALA A 1 173 ? 15.112 0.537 4.616 1.00 66.62 173 ALA A C 1
ATOM 1338 O O . ALA A 1 173 ? 14.999 1.567 3.966 1.00 66.62 173 ALA A O 1
ATOM 1339 N N . ASN A 1 174 ? 14.510 -0.607 4.267 1.00 69.62 174 ASN A N 1
ATOM 1340 C CA . ASN A 1 174 ? 13.715 -0.717 3.046 1.00 69.62 174 ASN A CA 1
ATOM 1341 C C . ASN A 1 174 ? 12.221 -0.573 3.355 1.00 69.62 174 ASN A C 1
ATOM 1343 O O . ASN A 1 174 ? 11.716 -1.176 4.300 1.00 69.62 174 ASN A O 1
ATOM 1347 N N . GLU A 1 175 ? 11.491 0.158 2.515 1.00 75.56 175 GLU A N 1
ATOM 1348 C CA . GLU A 1 175 ? 10.028 0.261 2.598 1.00 75.56 175 GLU A CA 1
ATOM 1349 C C . GLU A 1 175 ? 9.296 -0.729 1.679 1.00 75.56 175 GLU A C 1
ATOM 1351 O O . GLU A 1 175 ? 8.068 -0.813 1.710 1.00 75.56 175 GLU A O 1
ATOM 1356 N N . ALA A 1 176 ? 10.024 -1.485 0.851 1.00 73.62 176 ALA A N 1
ATOM 1357 C CA . ALA A 1 176 ? 9.440 -2.388 -0.132 1.00 73.62 176 ALA A CA 1
ATOM 1358 C C . ALA A 1 176 ? 10.277 -3.646 -0.397 1.00 73.62 176 ALA A C 1
ATOM 1360 O O . ALA A 1 176 ? 11.505 -3.625 -0.352 1.00 73.62 176 ALA A O 1
ATOM 1361 N N . LEU A 1 177 ? 9.592 -4.731 -0.754 1.00 72.50 177 LEU A N 1
ATOM 1362 C CA . LEU A 1 177 ? 10.157 -5.993 -1.211 1.00 72.50 177 LEU A CA 1
ATOM 1363 C C . LEU A 1 177 ? 9.464 -6.469 -2.485 1.00 72.50 177 LEU A C 1
ATOM 1365 O O . LEU A 1 177 ? 8.241 -6.406 -2.615 1.00 72.50 177 LEU A O 1
ATOM 1369 N N . ILE A 1 178 ? 10.266 -7.032 -3.385 1.00 74.00 178 ILE A N 1
ATOM 1370 C CA . ILE A 1 178 ? 9.787 -7.873 -4.479 1.00 74.00 178 ILE A CA 1
ATOM 1371 C C . ILE A 1 178 ? 9.935 -9.316 -4.016 1.00 74.00 178 ILE A C 1
ATOM 1373 O O . ILE A 1 178 ? 11.044 -9.796 -3.785 1.00 74.00 178 ILE A O 1
ATOM 1377 N N . LEU A 1 179 ? 8.813 -10.007 -3.871 1.00 72.88 179 LEU A N 1
ATOM 1378 C CA . LEU A 1 179 ? 8.777 -11.429 -3.586 1.00 72.88 179 LEU A CA 1
ATOM 1379 C C . LEU A 1 179 ? 8.783 -12.180 -4.904 1.00 72.88 179 LEU A C 1
ATOM 1381 O O . LEU A 1 179 ? 7.808 -12.140 -5.660 1.00 72.88 179 LEU A O 1
ATOM 1385 N N . GLN A 1 180 ? 9.901 -12.844 -5.182 1.00 65.88 180 GLN A N 1
ATOM 1386 C CA . GLN A 1 180 ? 10.092 -13.575 -6.424 1.00 65.88 180 GLN A CA 1
ATOM 1387 C C . GLN A 1 180 ? 8.931 -14.556 -6.642 1.00 65.88 180 GLN A C 1
ATOM 1389 O O . GLN A 1 180 ? 8.616 -15.357 -5.767 1.00 65.88 180 GLN A O 1
ATOM 1394 N N . ASN A 1 181 ? 8.276 -14.453 -7.803 1.00 64.12 181 ASN A N 1
ATOM 1395 C CA . ASN A 1 181 ? 7.132 -15.285 -8.196 1.00 64.12 181 ASN A CA 1
ATOM 1396 C C . ASN A 1 181 ? 5.876 -15.175 -7.308 1.00 64.12 181 ASN A C 1
ATOM 1398 O O . ASN A 1 181 ? 4.986 -16.009 -7.443 1.00 64.12 181 ASN A O 1
ATOM 1402 N N . HIS A 1 182 ? 5.785 -14.167 -6.436 1.00 71.06 182 HIS A N 1
ATOM 1403 C CA . HIS A 1 182 ? 4.646 -13.997 -5.530 1.00 71.06 182 HIS A CA 1
ATOM 1404 C C . HIS A 1 182 ? 4.030 -12.597 -5.600 1.00 71.06 182 HIS A C 1
ATOM 1406 O O . HIS A 1 182 ? 2.814 -12.469 -5.569 1.00 71.06 182 HIS A O 1
ATOM 1412 N N . GLY A 1 183 ? 4.838 -11.537 -5.686 1.00 73.75 183 GLY A N 1
ATOM 1413 C CA . GLY A 1 183 ? 4.320 -10.175 -5.837 1.00 73.75 183 GLY A CA 1
ATOM 1414 C C . GLY A 1 183 ? 5.080 -9.138 -5.024 1.00 73.75 183 GLY A C 1
ATOM 1415 O O . GLY A 1 183 ? 6.266 -9.294 -4.737 1.00 73.75 183 GLY A O 1
ATOM 1416 N N . LEU A 1 184 ? 4.394 -8.055 -4.671 1.00 81.50 184 LEU A N 1
ATOM 1417 C CA . LEU A 1 184 ? 4.978 -6.910 -3.980 1.00 81.50 184 LEU A CA 1
ATOM 1418 C C . LEU A 1 184 ? 4.554 -6.882 -2.514 1.00 81.50 184 LEU A C 1
ATOM 1420 O O . LEU A 1 184 ? 3.439 -7.262 -2.163 1.00 81.50 184 LEU A O 1
ATOM 1424 N N . LEU A 1 185 ? 5.441 -6.379 -1.664 1.00 83.00 185 LEU A N 1
ATOM 1425 C CA . LEU A 1 185 ? 5.122 -6.037 -0.288 1.00 83.00 185 LEU A CA 1
ATOM 1426 C C . LEU A 1 185 ? 5.724 -4.684 0.053 1.00 83.00 185 LEU A C 1
ATOM 1428 O O . LEU A 1 185 ? 6.890 -4.445 -0.244 1.00 83.00 185 LEU A O 1
ATOM 1432 N N . THR A 1 186 ? 4.958 -3.832 0.723 1.00 86.12 186 THR A N 1
ATOM 1433 C CA . THR A 1 186 ? 5.443 -2.559 1.249 1.00 86.12 186 THR A CA 1
ATOM 1434 C C . THR A 1 186 ? 5.122 -2.410 2.728 1.00 86.12 186 THR A C 1
ATOM 1436 O O . THR A 1 186 ? 4.179 -3.005 3.249 1.00 86.12 186 THR A O 1
ATOM 1439 N N . ALA A 1 187 ? 5.939 -1.621 3.413 1.00 85.50 187 ALA A N 1
ATOM 1440 C CA . ALA A 1 187 ? 5.769 -1.253 4.807 1.00 85.50 187 ALA A CA 1
ATOM 1441 C C . ALA A 1 187 ? 5.952 0.259 4.955 1.00 85.50 187 ALA A C 1
ATOM 1443 O O . ALA A 1 187 ? 6.608 0.910 4.146 1.00 85.50 187 ALA A O 1
ATOM 1444 N N . GLY A 1 188 ? 5.356 0.824 5.997 1.00 86.50 188 GLY A N 1
ATOM 1445 C CA . GLY A 1 188 ? 5.417 2.250 6.275 1.00 86.50 188 GLY A CA 1
ATOM 1446 C C . GLY A 1 188 ? 5.058 2.531 7.724 1.00 86.50 188 GLY A C 1
ATOM 1447 O O . GLY A 1 188 ? 4.596 1.654 8.459 1.00 86.50 188 GLY A O 1
ATOM 1448 N N . ARG A 1 189 ? 5.258 3.776 8.148 1.00 87.81 189 ARG A N 1
ATOM 1449 C CA . ARG A 1 189 ? 4.879 4.254 9.486 1.00 87.81 189 ARG A CA 1
ATOM 1450 C C . ARG A 1 189 ? 3.377 4.529 9.584 1.00 87.81 189 ARG A C 1
ATOM 1452 O O . ARG A 1 189 ? 2.842 4.616 10.685 1.00 87.81 189 ARG A O 1
ATOM 1459 N N . SER A 1 190 ? 2.713 4.655 8.437 1.00 92.06 190 SER A N 1
ATOM 1460 C CA . SER A 1 190 ? 1.262 4.761 8.280 1.00 92.06 190 SER A CA 1
ATOM 1461 C C . SER A 1 190 ? 0.779 3.865 7.138 1.00 92.06 190 SER A C 1
ATOM 1463 O O . SER A 1 190 ? 1.567 3.481 6.271 1.00 92.06 190 SER A O 1
ATOM 1465 N N . VAL A 1 191 ? -0.520 3.552 7.123 1.00 94.38 191 VAL A N 1
ATOM 1466 C CA . VAL A 1 191 ? -1.132 2.777 6.030 1.00 94.38 191 VAL A CA 1
ATOM 1467 C C . VAL A 1 191 ? -1.030 3.530 4.709 1.00 94.38 191 VAL A C 1
ATOM 1469 O O . VAL A 1 191 ? -0.690 2.939 3.692 1.00 94.38 191 VAL A O 1
ATOM 1472 N N . ASP A 1 192 ? -1.267 4.838 4.743 1.00 95.44 192 ASP A N 1
ATOM 1473 C CA . ASP A 1 192 ? -1.164 5.756 3.611 1.00 95.44 192 ASP A CA 1
ATOM 1474 C C . ASP A 1 192 ? 0.188 5.658 2.908 1.00 95.44 192 ASP A C 1
ATOM 1476 O O . ASP A 1 192 ? 0.270 5.524 1.690 1.00 95.44 192 ASP A O 1
ATOM 1480 N N . GLU A 1 193 ? 1.254 5.713 3.703 1.00 91.50 193 GLU A N 1
ATOM 1481 C CA . GLU A 1 193 ? 2.626 5.623 3.232 1.00 91.50 193 GLU A CA 1
ATOM 1482 C C . GLU A 1 193 ? 2.880 4.271 2.557 1.00 91.50 193 GLU A C 1
ATOM 1484 O O . GLU A 1 193 ? 3.286 4.239 1.396 1.00 91.50 193 GLU A O 1
ATOM 1489 N N . ALA A 1 194 ? 2.576 3.163 3.242 1.00 90.12 194 ALA A N 1
ATOM 1490 C CA . ALA A 1 194 ? 2.769 1.822 2.694 1.00 90.12 194 ALA A CA 1
ATOM 1491 C C . ALA A 1 194 ? 1.961 1.613 1.400 1.00 90.12 194 ALA A C 1
ATOM 1493 O O . ALA A 1 194 ? 2.481 1.090 0.409 1.00 90.12 194 ALA A O 1
ATOM 1494 N N . ALA A 1 195 ? 0.706 2.068 1.379 1.00 94.19 195 ALA A N 1
ATOM 1495 C CA . ALA A 1 195 ? -0.168 1.980 0.217 1.00 94.19 195 ALA A CA 1
ATOM 1496 C C . ALA A 1 195 ? 0.366 2.809 -0.959 1.00 94.19 195 ALA A C 1
ATOM 1498 O O . ALA A 1 195 ? 0.372 2.339 -2.099 1.00 94.19 195 ALA A O 1
ATOM 1499 N N . PHE A 1 196 ? 0.863 4.021 -0.700 1.00 94.12 196 PHE A N 1
ATOM 1500 C CA . PHE A 1 196 ? 1.462 4.859 -1.734 1.00 94.12 196 PHE A CA 1
ATOM 1501 C C . PHE A 1 196 ? 2.758 4.268 -2.297 1.00 94.12 196 PHE A C 1
ATOM 1503 O O . PHE A 1 196 ? 2.967 4.324 -3.514 1.00 94.12 196 PHE A O 1
ATOM 1510 N N . TRP A 1 197 ? 3.599 3.661 -1.456 1.00 86.12 197 TRP A N 1
ATOM 1511 C CA . TRP A 1 197 ? 4.785 2.940 -1.917 1.00 86.12 197 TRP A CA 1
ATOM 1512 C C . TRP A 1 197 ? 4.419 1.790 -2.843 1.00 86.12 197 TRP A C 1
ATOM 1514 O O . TRP A 1 197 ? 5.036 1.663 -3.896 1.00 86.12 197 TRP A O 1
ATOM 1524 N N . LEU A 1 198 ? 3.370 1.024 -2.534 1.00 90.38 198 LEU A N 1
ATOM 1525 C CA . LEU A 1 198 ? 2.923 -0.069 -3.400 1.00 90.38 198 LEU A CA 1
ATOM 1526 C C . LEU A 1 198 ? 2.414 0.463 -4.743 1.00 90.38 198 LEU A C 1
ATOM 1528 O O . LEU A 1 198 ? 2.828 -0.016 -5.795 1.00 90.38 198 LEU A O 1
ATOM 1532 N N . ILE A 1 199 ? 1.584 1.512 -4.720 1.00 92.19 199 ILE A N 1
ATOM 1533 C CA . ILE A 1 199 ? 1.079 2.167 -5.936 1.00 92.19 199 ILE A CA 1
ATOM 1534 C C . ILE A 1 199 ? 2.228 2.670 -6.815 1.00 92.19 199 ILE A C 1
ATOM 1536 O O . ILE A 1 199 ? 2.196 2.497 -8.034 1.00 92.19 199 ILE A O 1
ATOM 1540 N N . SER A 1 200 ? 3.219 3.320 -6.208 1.00 87.62 200 SER A N 1
ATOM 1541 C CA . SER A 1 200 ? 4.363 3.890 -6.923 1.00 87.62 200 SER A CA 1
ATOM 1542 C C . SER A 1 200 ? 5.286 2.802 -7.464 1.00 87.62 200 SER A C 1
ATOM 1544 O O . SER A 1 200 ? 5.748 2.895 -8.603 1.00 87.62 200 SER A O 1
ATOM 1546 N N . LEU A 1 201 ? 5.513 1.748 -6.681 1.00 84.75 201 LEU A N 1
ATOM 1547 C CA . LEU A 1 201 ? 6.332 0.606 -7.060 1.00 84.75 201 LEU A CA 1
ATOM 1548 C C . LEU A 1 201 ? 5.722 -0.151 -8.237 1.00 84.75 201 LEU A C 1
ATOM 1550 O O . LEU A 1 201 ? 6.422 -0.387 -9.215 1.00 84.75 201 LEU A O 1
ATOM 1554 N N . GLU A 1 202 ? 4.426 -0.454 -8.183 1.00 86.56 202 GLU A N 1
ATOM 1555 C CA . GLU A 1 202 ? 3.703 -1.127 -9.265 1.00 86.56 202 GLU A CA 1
ATOM 1556 C C . GLU A 1 202 ? 3.821 -0.345 -10.580 1.00 86.56 202 GLU A C 1
ATOM 1558 O O . GLU A 1 202 ? 4.259 -0.874 -11.601 1.00 86.56 202 GLU A O 1
ATOM 1563 N N . ARG A 1 203 ? 3.568 0.970 -10.541 1.00 84.25 203 ARG A N 1
ATOM 1564 C CA . ARG A 1 203 ? 3.744 1.854 -11.707 1.00 84.25 203 ARG A CA 1
ATOM 1565 C C . ARG A 1 203 ? 5.179 1.874 -12.225 1.00 84.25 203 ARG A C 1
ATOM 1567 O O . ARG A 1 203 ? 5.403 1.907 -13.436 1.00 84.25 203 ARG A O 1
ATOM 1574 N N . THR A 1 204 ? 6.152 1.845 -11.319 1.00 82.31 204 THR A N 1
ATOM 1575 C CA . THR A 1 204 ? 7.571 1.776 -11.682 1.00 82.31 204 THR A CA 1
ATOM 1576 C C . THR A 1 204 ? 7.889 0.451 -12.370 1.00 82.31 204 THR A C 1
ATOM 1578 O O . THR A 1 204 ? 8.633 0.445 -13.344 1.00 82.31 204 THR A O 1
ATOM 1581 N N . ARG A 1 205 ? 7.301 -0.671 -11.933 1.00 82.38 205 ARG A N 1
ATOM 1582 C CA . ARG A 1 205 ? 7.519 -1.983 -12.564 1.00 82.38 205 ARG A CA 1
ATOM 1583 C C . ARG A 1 205 ? 6.867 -2.078 -13.930 1.00 82.38 205 ARG A C 1
ATOM 1585 O O . ARG A 1 205 ? 7.523 -2.524 -14.862 1.00 82.38 205 ARG A O 1
ATOM 1592 N N . GLN A 1 206 ? 5.653 -1.562 -14.087 1.00 84.12 206 GLN A N 1
ATOM 1593 C CA . GLN A 1 206 ? 5.023 -1.437 -15.403 1.00 84.12 206 GLN A CA 1
ATOM 1594 C C . GLN A 1 206 ? 5.881 -0.597 -16.356 1.00 84.12 206 GLN A C 1
ATOM 1596 O O . GLN A 1 206 ? 6.122 -0.999 -17.491 1.00 84.12 206 GLN A O 1
ATOM 1601 N N . THR A 1 207 ? 6.397 0.538 -15.875 1.00 83.25 207 THR A N 1
ATOM 1602 C CA . THR A 1 207 ? 7.282 1.405 -16.665 1.00 83.25 207 THR A CA 1
ATOM 1603 C C . THR A 1 207 ? 8.578 0.690 -17.037 1.00 83.25 207 THR A C 1
ATOM 1605 O O . THR A 1 207 ? 8.983 0.767 -18.191 1.00 83.25 207 THR A O 1
ATOM 1608 N N . GLN A 1 208 ? 9.191 -0.045 -16.103 1.00 82.12 208 GLN A N 1
ATOM 1609 C CA . GLN A 1 208 ? 10.406 -0.818 -16.364 1.00 82.12 208 GLN A CA 1
ATOM 1610 C C . GLN A 1 208 ? 10.167 -1.908 -17.413 1.00 82.12 208 GLN A C 1
ATOM 1612 O O . GLN A 1 208 ? 10.930 -2.006 -18.358 1.00 82.12 208 GLN A O 1
ATOM 1617 N N . LEU A 1 209 ? 9.075 -2.670 -17.319 1.00 83.38 209 LEU A N 1
ATOM 1618 C CA . LEU A 1 209 ? 8.761 -3.706 -18.311 1.00 83.38 209 LEU A CA 1
ATOM 1619 C C . LEU A 1 209 ? 8.554 -3.120 -19.714 1.00 83.38 209 LEU A C 1
ATOM 1621 O O . LEU A 1 209 ? 9.003 -3.695 -20.705 1.00 83.38 209 LEU A O 1
ATOM 1625 N N . LEU A 1 210 ? 7.889 -1.965 -19.809 1.00 90.94 210 LEU A N 1
ATOM 1626 C CA . LEU A 1 210 ? 7.754 -1.235 -21.071 1.00 90.94 210 LEU A CA 1
ATOM 1627 C C . LEU A 1 210 ? 9.106 -0.708 -21.566 1.00 90.94 210 LEU A C 1
ATOM 1629 O O . LEU A 1 210 ? 9.345 -0.688 -22.774 1.00 90.94 210 LEU A O 1
ATOM 1633 N N . ALA A 1 211 ? 9.977 -0.296 -20.644 1.00 83.44 211 ALA A N 1
ATOM 1634 C CA . ALA A 1 211 ? 11.314 0.165 -20.962 1.00 83.44 211 ALA A CA 1
ATOM 1635 C C . ALA A 1 211 ? 12.183 -0.953 -21.532 1.00 83.44 211 ALA A C 1
ATOM 1637 O O . ALA A 1 211 ? 12.710 -0.801 -22.631 1.00 83.44 211 ALA A O 1
ATOM 1638 N N . ASP A 1 212 ? 12.219 -2.099 -20.858 1.00 87.38 212 ASP A N 1
ATOM 1639 C CA . ASP A 1 212 ? 12.950 -3.289 -21.281 1.00 87.38 212 ASP A CA 1
ATOM 1640 C C . ASP A 1 212 ? 12.450 -3.777 -22.651 1.00 87.38 212 ASP A C 1
ATOM 1642 O O . ASP A 1 212 ? 13.237 -4.151 -23.521 1.00 87.38 212 ASP A O 1
ATOM 1646 N N . ALA A 1 213 ? 11.133 -3.727 -22.890 1.00 93.12 213 ALA A N 1
ATOM 1647 C CA . ALA A 1 213 ? 10.549 -4.079 -24.182 1.00 93.12 213 ALA A CA 1
ATOM 1648 C C . ALA A 1 213 ? 10.988 -3.121 -25.305 1.00 93.12 213 ALA A C 1
ATOM 1650 O O . ALA A 1 213 ? 11.276 -3.563 -26.420 1.00 93.12 213 ALA A O 1
ATOM 1651 N N . ALA A 1 214 ? 11.068 -1.816 -25.027 1.00 93.69 214 ALA A N 1
ATOM 1652 C CA . ALA A 1 214 ? 11.607 -0.844 -25.974 1.00 93.69 214 ALA A CA 1
ATOM 1653 C C . ALA A 1 214 ? 13.115 -1.060 -26.195 1.00 93.69 214 ALA A C 1
ATOM 1655 O O . ALA A 1 214 ? 13.580 -1.048 -27.335 1.00 93.69 214 ALA A O 1
ATOM 1656 N N . ALA A 1 215 ? 13.878 -1.332 -25.139 1.00 93.12 215 ALA A N 1
ATOM 1657 C CA . ALA A 1 215 ? 15.299 -1.641 -25.239 1.00 93.12 215 ALA A CA 1
ATOM 1658 C C . ALA A 1 215 ? 15.548 -2.880 -26.114 1.00 93.12 215 ALA A C 1
ATOM 1660 O O . ALA A 1 215 ? 16.379 -2.849 -27.023 1.00 93.12 215 ALA A O 1
ATOM 1661 N N . ALA A 1 216 ? 14.742 -3.931 -25.942 1.00 93.50 216 ALA A N 1
ATOM 1662 C CA . ALA A 1 216 ? 14.773 -5.130 -26.779 1.00 93.50 216 ALA A CA 1
ATOM 1663 C C . ALA A 1 216 ? 14.445 -4.851 -28.261 1.00 93.50 216 ALA A C 1
ATOM 1665 O O . ALA A 1 216 ? 14.895 -5.585 -29.140 1.00 93.50 216 ALA A O 1
ATOM 1666 N N . ALA A 1 217 ? 13.702 -3.780 -28.554 1.00 95.88 217 ALA A N 1
ATOM 1667 C CA . ALA A 1 217 ? 13.432 -3.303 -29.912 1.00 95.88 217 ALA A CA 1
ATOM 1668 C C . ALA A 1 217 ? 14.541 -2.388 -30.482 1.00 95.88 217 ALA A C 1
ATOM 1670 O O . ALA A 1 217 ? 14.411 -1.900 -31.606 1.00 95.88 217 ALA A O 1
ATOM 1671 N N . GLY A 1 218 ? 15.628 -2.162 -29.735 1.00 94.31 218 GLY A N 1
ATOM 1672 C CA . GLY A 1 218 ? 16.799 -1.392 -30.160 1.00 94.31 218 GLY A CA 1
ATOM 1673 C C . GLY A 1 218 ? 16.807 0.076 -29.728 1.00 94.31 218 GLY A C 1
ATOM 1674 O O . GLY A 1 218 ? 17.634 0.840 -30.227 1.00 94.31 218 GLY A O 1
ATOM 1675 N N . TYR A 1 219 ? 15.907 0.498 -28.832 1.00 94.69 219 TYR A N 1
ATOM 1676 C CA . TYR A 1 219 ? 15.963 1.838 -28.241 1.00 94.69 219 TYR A CA 1
ATOM 1677 C C . TYR A 1 219 ? 17.022 1.908 -27.130 1.00 94.69 219 TYR A C 1
ATOM 1679 O O . TYR A 1 219 ? 17.185 0.976 -26.353 1.00 94.69 219 TYR A O 1
ATOM 1687 N N . GLU A 1 220 ? 17.740 3.027 -27.041 1.00 93.69 220 GLU A N 1
ATOM 1688 C CA . GLU A 1 220 ? 18.747 3.243 -25.996 1.00 93.69 220 GLU A CA 1
ATOM 1689 C C . GLU A 1 220 ? 18.088 3.562 -24.645 1.00 93.69 220 GLU A C 1
ATOM 1691 O O . GLU A 1 220 ? 17.224 4.442 -24.551 1.00 93.69 220 GLU A O 1
ATOM 1696 N N . GLU A 1 221 ? 18.531 2.879 -23.590 1.00 85.12 221 GLU A N 1
ATOM 1697 C CA . GLU A 1 221 ? 18.132 3.164 -22.213 1.00 85.12 221 GLU A CA 1
ATOM 1698 C C . GLU A 1 221 ? 18.950 4.311 -21.624 1.00 85.12 221 GLU A C 1
ATOM 1700 O O . GLU A 1 221 ? 20.166 4.395 -21.797 1.00 85.12 221 GLU A O 1
ATOM 1705 N N . LYS A 1 222 ? 18.279 5.187 -20.875 1.00 86.94 222 LYS A N 1
ATOM 1706 C CA . LYS A 1 222 ? 18.924 6.275 -20.139 1.00 86.94 222 LYS A CA 1
ATOM 1707 C C . LYS A 1 222 ? 18.654 6.113 -18.658 1.00 86.94 222 LYS A C 1
ATOM 1709 O O . LYS A 1 222 ? 17.510 6.212 -18.216 1.00 86.94 222 LYS A O 1
ATOM 1714 N N . TYR A 1 223 ? 19.732 5.898 -17.921 1.00 82.19 223 TYR A N 1
ATOM 1715 C CA . TYR A 1 223 ? 19.710 5.717 -16.482 1.00 82.19 223 TYR A CA 1
ATOM 1716 C C . TYR A 1 223 ? 19.836 7.060 -15.766 1.00 82.19 223 TYR A C 1
ATOM 1718 O O . TYR A 1 223 ? 20.580 7.942 -16.200 1.00 82.19 223 TYR A O 1
ATOM 1726 N N . ILE A 1 224 ? 19.107 7.197 -14.661 1.00 79.75 224 ILE A N 1
ATOM 1727 C CA . ILE A 1 224 ? 19.304 8.287 -13.702 1.00 79.75 224 ILE A CA 1
ATOM 1728 C C . ILE A 1 224 ? 20.606 8.000 -12.951 1.00 79.75 224 ILE A C 1
ATOM 1730 O O . ILE A 1 224 ? 20.841 6.858 -12.553 1.00 79.75 224 ILE A O 1
ATOM 1734 N N . SER A 1 225 ? 21.457 9.010 -12.771 1.00 83.94 225 SER A N 1
ATOM 1735 C CA . SER A 1 225 ? 22.698 8.827 -12.015 1.00 83.94 225 SER A CA 1
ATOM 1736 C C . SER A 1 225 ? 22.423 8.562 -10.530 1.00 83.94 225 SER A C 1
ATOM 1738 O O . SER A 1 225 ? 21.426 9.035 -9.984 1.00 83.94 225 SER A O 1
ATOM 1740 N N . ASP A 1 226 ? 23.329 7.856 -9.848 1.00 81.00 226 ASP A N 1
ATOM 1741 C CA . ASP A 1 226 ? 23.195 7.577 -8.409 1.00 81.00 226 ASP A CA 1
ATOM 1742 C C . ASP A 1 226 ? 23.064 8.862 -7.574 1.00 81.00 226 ASP A C 1
ATOM 1744 O O . ASP A 1 226 ? 22.329 8.894 -6.589 1.00 81.00 226 ASP A O 1
ATOM 1748 N N . GLU A 1 227 ? 23.737 9.940 -7.986 1.00 78.88 227 GLU A N 1
ATOM 1749 C CA . GLU A 1 227 ? 23.655 11.254 -7.342 1.00 78.88 227 GLU A CA 1
ATOM 1750 C C . GLU A 1 227 ? 22.252 11.865 -7.473 1.00 78.88 227 GLU A C 1
ATOM 1752 O O . GLU A 1 227 ? 21.647 12.268 -6.476 1.00 78.88 227 GLU A O 1
ATOM 1757 N N . GLU A 1 228 ? 21.700 11.890 -8.688 1.00 75.38 228 GLU A N 1
ATOM 1758 C CA . GLU A 1 228 ? 20.348 12.398 -8.942 1.00 75.38 228 GLU A CA 1
ATOM 1759 C C . GLU A 1 228 ? 19.282 11.532 -8.259 1.00 75.38 228 GLU A C 1
ATOM 1761 O O . GLU A 1 228 ? 18.307 12.059 -7.717 1.00 75.38 228 GLU A O 1
ATOM 1766 N N . ALA A 1 229 ? 19.478 10.211 -8.234 1.00 73.75 229 ALA A N 1
ATOM 1767 C CA . ALA A 1 229 ? 18.591 9.280 -7.549 1.00 73.75 229 ALA A CA 1
ATOM 1768 C C . ALA A 1 229 ? 18.614 9.498 -6.028 1.00 73.75 229 ALA A C 1
ATOM 1770 O O . ALA A 1 229 ? 17.554 9.621 -5.409 1.00 73.75 229 ALA A O 1
ATOM 1771 N N . ALA A 1 230 ? 19.803 9.612 -5.426 1.00 72.44 230 ALA A N 1
ATOM 1772 C CA . ALA A 1 230 ? 19.961 9.880 -3.998 1.00 72.44 230 ALA A CA 1
ATOM 1773 C C . ALA A 1 230 ? 19.335 11.223 -3.595 1.00 72.44 230 ALA A C 1
ATOM 1775 O O . ALA A 1 230 ? 18.672 11.310 -2.559 1.00 72.44 230 ALA A O 1
ATOM 1776 N N . TYR A 1 231 ? 19.486 12.253 -4.430 1.00 70.31 231 TYR A N 1
ATOM 1777 C CA . TYR A 1 231 ? 18.811 13.534 -4.238 1.00 70.31 231 TYR A CA 1
ATOM 1778 C C . TYR A 1 231 ? 17.281 13.392 -4.316 1.00 70.31 231 TYR A C 1
ATOM 1780 O O . TYR A 1 231 ? 16.563 13.873 -3.438 1.00 70.31 231 TYR A O 1
ATOM 1788 N N . GLY A 1 232 ? 16.770 12.664 -5.314 1.00 70.38 232 GLY A N 1
ATOM 1789 C CA . GLY A 1 232 ? 15.339 12.395 -5.465 1.00 70.38 232 GLY A CA 1
ATOM 1790 C C . GLY A 1 232 ? 14.720 11.725 -4.233 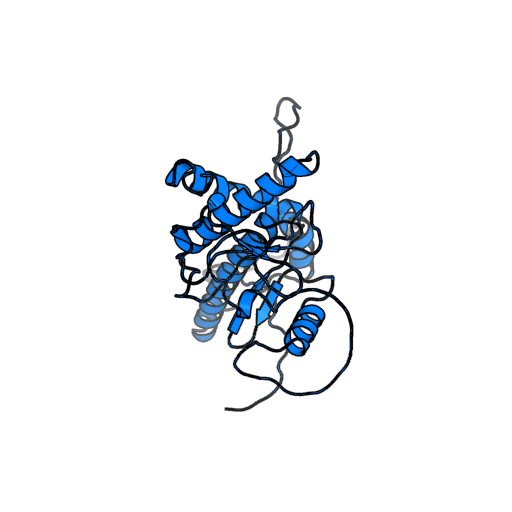1.00 70.38 232 GLY A C 1
ATOM 1791 O O . GLY A 1 232 ? 13.649 12.135 -3.780 1.00 70.38 232 GLY A O 1
ATOM 1792 N N . VAL A 1 233 ? 15.413 10.756 -3.627 1.00 72.69 233 VAL A N 1
ATOM 1793 C CA . VAL A 1 233 ? 14.956 10.090 -2.392 1.00 72.69 233 VAL A CA 1
ATOM 1794 C C . VAL A 1 233 ? 14.749 11.092 -1.251 1.00 72.69 233 VAL A C 1
ATOM 1796 O O . VAL A 1 233 ? 13.755 10.994 -0.531 1.00 72.69 233 VAL A O 1
ATOM 1799 N N . GLN A 1 234 ? 15.618 12.094 -1.103 1.00 70.19 234 GLN A N 1
ATOM 1800 C CA . GLN A 1 234 ? 15.475 13.106 -0.047 1.00 70.19 234 GLN A CA 1
ATOM 1801 C C . GLN A 1 234 ? 14.243 14.000 -0.250 1.00 70.19 234 GLN A C 1
ATOM 1803 O O . GLN A 1 234 ? 13.592 14.393 0.720 1.00 70.19 234 GLN A O 1
ATOM 1808 N N . GLU A 1 235 ? 13.891 14.294 -1.501 1.00 73.50 235 GLU A N 1
ATOM 1809 C CA . GLU A 1 235 ? 12.787 15.199 -1.835 1.00 73.50 235 GLU A CA 1
ATOM 1810 C C . GLU A 1 235 ? 11.412 14.514 -1.808 1.00 73.50 235 GLU A C 1
ATOM 1812 O O . GLU A 1 235 ? 10.421 15.114 -1.362 1.00 73.50 235 GLU A O 1
ATOM 1817 N N . VAL A 1 236 ? 11.331 13.264 -2.285 1.00 75.81 236 VAL A N 1
ATOM 1818 C CA . VAL A 1 236 ? 10.052 12.555 -2.483 1.00 75.81 236 VAL A CA 1
ATOM 1819 C C . VAL A 1 236 ? 9.954 11.189 -1.803 1.00 75.81 236 VAL A C 1
ATOM 1821 O O . VAL A 1 236 ? 8.842 10.699 -1.627 1.00 75.81 236 VAL A O 1
ATOM 1824 N N . GLY A 1 237 ? 11.072 10.594 -1.383 1.00 73.19 237 GLY A N 1
ATOM 1825 C CA . GLY A 1 237 ? 11.131 9.250 -0.792 1.00 73.19 237 GLY A CA 1
ATOM 1826 C C . GLY A 1 237 ? 10.979 9.201 0.730 1.00 73.19 237 GLY A C 1
ATOM 1827 O O . GLY A 1 237 ? 11.032 8.127 1.312 1.00 73.19 237 GLY A O 1
ATOM 1828 N N . VAL A 1 238 ? 10.796 10.339 1.407 1.00 80.75 238 VAL A N 1
ATOM 1829 C CA . VAL A 1 238 ? 10.684 10.363 2.875 1.00 80.75 238 VAL A CA 1
ATOM 1830 C C . VAL A 1 238 ? 9.264 10.007 3.363 1.00 80.75 238 VAL A C 1
ATOM 1832 O O . VAL A 1 238 ? 8.283 10.381 2.713 1.00 80.75 238 VAL A O 1
ATOM 1835 N N . PRO A 1 239 ? 9.098 9.397 4.556 1.00 80.69 239 PRO A N 1
ATOM 1836 C CA . PRO A 1 239 ? 7.805 8.891 5.049 1.00 80.69 239 PRO A CA 1
ATOM 1837 C C . PRO A 1 239 ? 6.634 9.882 4.998 1.00 80.69 239 PRO A C 1
ATOM 1839 O O . PRO A 1 239 ? 5.530 9.560 4.558 1.00 80.69 239 PRO A O 1
ATOM 1842 N N . GLY A 1 240 ? 6.876 11.139 5.392 1.00 84.31 240 GLY A N 1
ATOM 1843 C CA . GLY A 1 240 ? 5.848 12.184 5.363 1.00 84.31 240 GLY A CA 1
ATOM 1844 C C . GLY A 1 240 ? 5.363 12.530 3.950 1.00 84.31 240 GLY A C 1
ATOM 1845 O O . GLY A 1 240 ? 4.220 12.956 3.786 1.00 84.31 240 GLY A O 1
ATOM 1846 N N . LYS A 1 241 ? 6.201 12.324 2.925 1.00 86.56 241 LYS A N 1
ATOM 1847 C CA . LYS A 1 241 ? 5.828 12.502 1.515 1.00 86.56 241 LYS A CA 1
ATOM 1848 C C . LYS A 1 241 ? 4.973 11.345 1.025 1.00 86.56 241 LYS A C 1
ATOM 1850 O O . LYS A 1 241 ? 4.001 11.616 0.333 1.00 86.56 241 LYS A O 1
ATOM 1855 N N . GLY A 1 242 ? 5.270 10.112 1.440 1.00 88.06 242 GLY A N 1
ATOM 1856 C CA . GLY A 1 242 ? 4.428 8.949 1.150 1.00 88.06 242 GLY A CA 1
ATOM 1857 C C . GLY A 1 242 ? 3.004 9.136 1.674 1.00 88.06 242 GLY A C 1
ATOM 1858 O O . GLY A 1 242 ? 2.045 9.060 0.908 1.00 88.06 242 GLY A O 1
ATOM 1859 N N . TRP A 1 243 ? 2.868 9.517 2.950 1.00 93.88 243 TRP A N 1
ATOM 1860 C CA . TRP A 1 243 ? 1.561 9.858 3.526 1.00 93.88 243 TRP A CA 1
ATOM 1861 C C . TRP A 1 243 ? 0.865 10.991 2.758 1.00 93.88 243 TRP A C 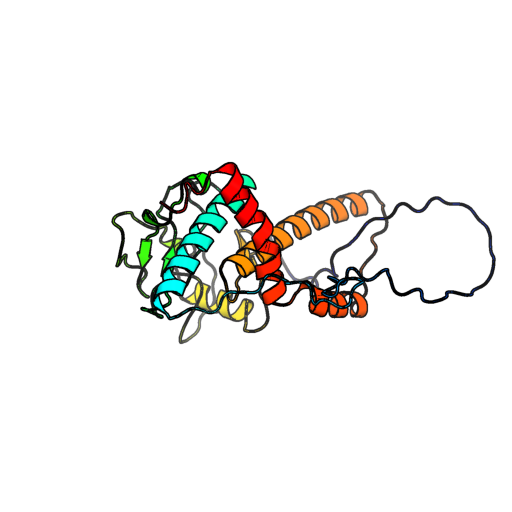1
ATOM 1863 O O . TRP A 1 243 ? -0.311 10.881 2.409 1.00 93.88 243 TRP A O 1
ATOM 1873 N N . LEU A 1 244 ? 1.588 1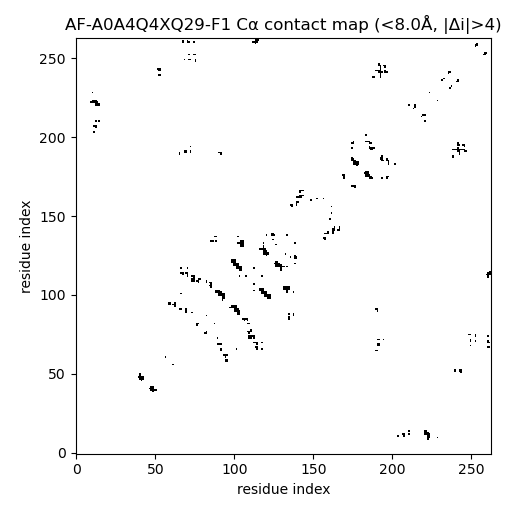2.079 2.463 1.00 93.81 244 LEU A N 1
ATOM 1874 C CA . LEU A 1 244 ? 1.032 13.243 1.768 1.00 93.81 244 LEU A CA 1
ATOM 1875 C C . LEU A 1 244 ? 0.554 12.889 0.355 1.00 93.81 244 LEU A C 1
ATOM 1877 O O . LEU A 1 244 ? -0.503 13.353 -0.069 1.00 93.81 244 LEU A O 1
ATOM 1881 N N . ALA A 1 245 ? 1.319 12.069 -0.361 1.00 93.12 245 ALA A N 1
ATOM 1882 C CA . ALA A 1 245 ? 1.023 11.653 -1.723 1.00 93.12 245 ALA A CA 1
ATOM 1883 C C . ALA A 1 245 ? -0.144 10.659 -1.803 1.00 93.12 245 ALA A C 1
ATOM 1885 O O . ALA A 1 245 ? -0.767 10.537 -2.859 1.00 93.12 245 ALA A O 1
ATOM 1886 N N . PHE A 1 246 ? -0.488 10.001 -0.693 1.00 96.19 246 PHE A N 1
ATOM 1887 C CA . PHE A 1 246 ? -1.696 9.190 -0.600 1.00 96.19 246 PHE A CA 1
ATOM 1888 C C . PHE A 1 246 ? -2.980 10.024 -0.447 1.00 96.19 246 PHE A C 1
ATOM 1890 O O . PHE A 1 246 ? -4.036 9.619 -0.932 1.00 96.19 246 PHE A O 1
ATOM 1897 N N . GLN A 1 247 ? -2.908 11.207 0.178 1.00 97.19 247 GLN A N 1
ATOM 1898 C CA . GLN A 1 247 ? -4.096 12.006 0.523 1.00 97.19 247 GLN A CA 1
ATOM 1899 C C . GLN A 1 247 ? -5.014 12.346 -0.667 1.00 97.19 247 GLN A C 1
ATOM 1901 O O . GLN A 1 247 ? -6.229 12.287 -0.495 1.00 97.19 247 GLN A O 1
ATOM 1906 N N . PRO A 1 248 ? -4.513 12.654 -1.880 1.00 97.00 248 PRO A N 1
ATOM 1907 C CA . PRO A 1 248 ? -5.383 12.839 -3.040 1.00 97.00 248 PRO A CA 1
ATOM 1908 C C . PRO A 1 248 ? -6.200 11.591 -3.407 1.00 97.00 248 PRO A C 1
ATOM 1910 O O . PRO A 1 248 ? -7.336 11.730 -3.850 1.00 97.00 248 PRO A O 1
ATOM 1913 N N . TYR A 1 249 ? -5.663 10.381 -3.202 1.00 97.50 249 TYR A N 1
ATOM 1914 C CA . TYR A 1 249 ? -6.407 9.135 -3.433 1.00 97.50 249 TYR A CA 1
ATOM 1915 C C . TYR A 1 249 ? -7.470 8.906 -2.361 1.00 97.50 249 TYR A C 1
ATOM 1917 O O . TYR A 1 249 ? -8.571 8.454 -2.670 1.00 97.50 249 TYR A O 1
ATOM 1925 N N . TYR A 1 250 ? -7.167 9.268 -1.113 1.00 97.12 250 TYR A N 1
ATOM 1926 C CA . TYR A 1 250 ? -8.163 9.285 -0.046 1.00 97.12 250 TYR A CA 1
ATOM 1927 C C . TYR A 1 250 ? -9.315 10.250 -0.380 1.00 97.12 250 TYR A C 1
ATOM 1929 O O . TYR A 1 250 ? -10.481 9.857 -0.351 1.00 97.12 250 TYR A O 1
ATOM 1937 N N . ASP A 1 251 ? -8.994 11.489 -0.771 1.00 97.62 251 ASP A N 1
ATOM 1938 C CA . ASP A 1 251 ? -9.977 12.507 -1.165 1.00 97.62 251 ASP A CA 1
ATOM 1939 C C . ASP A 1 251 ? -10.823 12.044 -2.368 1.00 97.62 251 ASP A C 1
ATOM 1941 O O . ASP A 1 251 ? -12.039 12.250 -2.395 1.00 97.62 251 ASP A O 1
ATOM 1945 N N . GLU A 1 252 ? -10.206 11.376 -3.348 1.00 97.50 252 GLU A N 1
ATOM 1946 C CA . GLU A 1 252 ? -10.902 10.780 -4.491 1.00 97.50 252 GLU A CA 1
ATOM 1947 C C . GLU A 1 252 ? -11.919 9.724 -4.042 1.00 97.50 252 GLU A C 1
ATOM 1949 O O . GLU A 1 252 ? -13.077 9.772 -4.463 1.00 97.50 252 GLU A O 1
ATOM 1954 N N . GLN A 1 253 ? -11.530 8.798 -3.162 1.00 97.38 253 GLN A N 1
ATOM 1955 C CA . GLN A 1 253 ? -12.448 7.778 -2.648 1.00 97.38 253 GLN A CA 1
ATOM 1956 C C . GLN A 1 253 ? -13.562 8.388 -1.801 1.00 97.38 253 GLN A C 1
ATOM 1958 O O . GLN A 1 253 ? -14.719 7.979 -1.925 1.00 97.38 253 GLN A O 1
ATOM 1963 N N . MET A 1 254 ? -13.259 9.409 -0.998 1.00 97.19 254 MET A N 1
ATOM 1964 C CA . MET A 1 254 ? -14.269 10.183 -0.276 1.00 97.19 254 MET A CA 1
ATOM 1965 C C . MET A 1 254 ? -15.288 10.807 -1.233 1.00 97.19 254 MET A C 1
ATOM 1967 O O . MET A 1 254 ? -16.492 10.673 -1.011 1.00 97.19 254 MET A O 1
ATOM 1971 N N . ALA A 1 255 ? -14.832 11.432 -2.320 1.00 97.06 255 ALA A N 1
ATOM 1972 C CA . ALA A 1 255 ? -15.701 12.060 -3.310 1.00 97.06 255 ALA A CA 1
ATOM 1973 C C . ALA A 1 255 ? -16.534 11.037 -4.103 1.00 97.06 255 ALA A C 1
ATOM 1975 O O . ALA A 1 255 ? -17.747 11.210 -4.241 1.00 97.06 255 ALA A O 1
ATOM 1976 N N . LYS A 1 256 ? -15.908 9.954 -4.589 1.00 96.19 256 LYS A N 1
ATOM 1977 C CA . LYS A 1 256 ? -16.563 8.896 -5.380 1.00 96.19 256 LYS A CA 1
ATOM 1978 C C . LYS A 1 256 ? -17.618 8.147 -4.569 1.00 96.19 256 LYS A C 1
ATOM 1980 O O . LYS A 1 256 ? -18.731 7.932 -5.043 1.00 96.19 256 LYS A O 1
ATOM 1985 N N . THR A 1 257 ? -17.275 7.755 -3.343 1.00 95.38 257 THR A N 1
ATOM 1986 C CA . THR A 1 257 ? -18.121 6.882 -2.512 1.00 95.38 257 THR A CA 1
ATOM 1987 C C . THR A 1 257 ? -19.019 7.647 -1.547 1.00 95.38 257 THR A C 1
ATOM 1989 O O . THR A 1 257 ? -19.851 7.034 -0.882 1.00 95.38 257 THR A O 1
ATOM 1992 N N . ARG A 1 258 ? -18.850 8.972 -1.437 1.00 96.12 258 ARG A N 1
ATOM 1993 C CA . ARG A 1 258 ? -19.497 9.813 -0.417 1.00 96.12 258 ARG A CA 1
ATOM 1994 C C . ARG A 1 258 ? -19.244 9.296 1.007 1.00 96.12 258 ARG A C 1
ATOM 1996 O O . ARG A 1 258 ? -20.130 9.352 1.854 1.00 96.12 258 ARG A O 1
ATOM 2003 N N . GLY A 1 259 ? -18.045 8.762 1.247 1.00 93.75 259 GLY A N 1
ATOM 2004 C CA . GLY A 1 259 ? -17.634 8.219 2.544 1.00 93.75 259 GLY A CA 1
ATOM 2005 C C . GLY A 1 259 ? -18.253 6.864 2.903 1.00 93.75 259 GLY A C 1
ATOM 2006 O O . GLY A 1 259 ? -18.253 6.500 4.072 1.00 93.75 259 GLY A O 1
ATOM 2007 N N . ALA A 1 260 ? -18.762 6.088 1.939 1.00 94.25 260 ALA A N 1
ATOM 2008 C CA . ALA A 1 260 ? -19.419 4.800 2.210 1.00 94.25 260 ALA A CA 1
ATOM 2009 C C . ALA A 1 260 ? -18.517 3.722 2.850 1.00 94.25 260 ALA A C 1
ATOM 2011 O O . ALA A 1 260 ? -19.013 2.661 3.227 1.00 94.25 260 ALA A O 1
ATOM 2012 N N . PHE A 1 261 ? -17.204 3.950 2.923 1.00 94.75 261 PHE A N 1
ATOM 2013 C CA . PHE A 1 261 ? -16.257 3.079 3.621 1.00 94.75 261 PHE A CA 1
ATOM 2014 C C . PHE A 1 261 ? -16.056 3.458 5.098 1.00 94.75 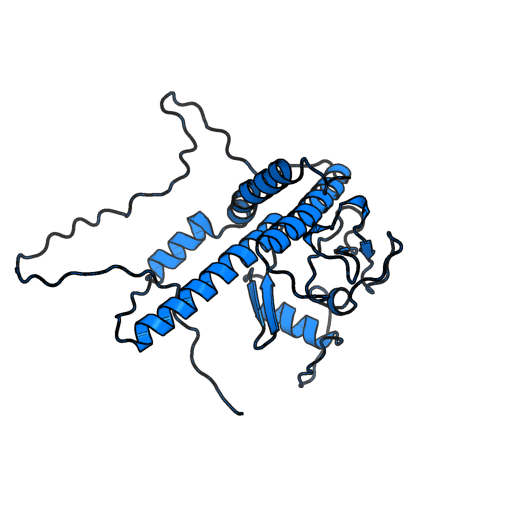261 PHE A C 1
ATOM 2016 O O . PHE A 1 261 ? -15.451 2.678 5.825 1.00 94.75 261 PHE A O 1
ATOM 2023 N N . LEU A 1 262 ? -16.547 4.625 5.537 1.00 94.25 262 LEU A N 1
ATOM 2024 C CA . LEU A 1 262 ? -16.425 5.114 6.917 1.00 94.25 262 LEU A CA 1
ATOM 2025 C C . LEU A 1 262 ? -17.488 4.540 7.865 1.00 94.25 262 LEU A C 1
ATOM 2027 O O . LEU A 1 262 ? -17.307 4.600 9.076 1.00 94.25 262 LEU A O 1
ATOM 2031 N N . CYS A 1 263 ? -18.605 4.048 7.323 1.00 80.75 263 CYS A N 1
ATOM 2032 C CA . CYS A 1 263 ? -19.731 3.494 8.076 1.00 80.75 263 CYS A CA 1
ATOM 2033 C C . CYS A 1 263 ? -19.652 1.978 8.228 1.00 80.75 263 CYS A C 1
ATOM 2035 O O . CYS A 1 263 ? -18.978 1.329 7.408 1.00 80.75 263 CYS A O 1
#